Protein AF-A0A1V9G8D9-F1 (afdb_monomer_lite)

Organism: NCBI:txid550983

Secondary structure (DSSP, 8-state):
--HHHHHHHHHHHHHHHIIIIIS-HHHHTTSHHHHHHHHHHHHHHHHHHHHH---SHHHHH---TTS--HHHHHGGGGHHHHHHHHHHHHHHHHHHHHHHHHHHEEEEEEEEEEEEEEEETTEEEEEEEEEEE-TTS-EEEEEEEE-HHHHTTPPTT-EEEEEEESS-TT-EEE--SHHHHHHHH-----PPPHHHHHHHHHS-TTTHHHHHHHHSSPPEEETTEEEETTTTEEEEEEGGGTEEEEE--HHHHTTHHHHHHHTTPEEE--SS-TTEEEEE-SSEEEEEEEE--TTSS---EEEEEEEE---S-S------

Radius of gyration: 30.8 Å; chains: 1; bounding box: 86×36×100 Å

InterPro domains:
  IPR000253 Forkhead-associated (FHA) domain [PS50006] (293-320)

pLDDT: mean 88.05, std 13.27, range [35.69, 98.25]

Sequence (320 aa):
MNKRRVWWAIGLVATFLVFYVLIPIGTWSQAPIFFSIIGAASFLFFLVQLIGDFHTWDEFNTKDKSRHDWRHKVTPLMVLPALGMLILLIIRTVNDESNELKKYGVTTKGIIRDGSGFKTRRGGSFDVTIEFKDENGRWLTVKESVSENEFRRYGKGQWVTIVYSKKHPNIVEILSSDSQVEEYTNVKSREFEIKDLKALLTMKRNDVDSFLNTISYPWTKHDSGWINERKSQFIRISPQSGTVTLVGSFENWQRFPKLFKAENFQEMDSKSNPMLKLFHNDSLYAGVEFKSGKMGRLFSTVSLRLKYMPGDNETISRKH

Foldseek 3Di:
DPPVLVVLVVQLVVLCCCLQPVDDLLNCLVPVLVSLVVSLVSNLVSVLCNQLVDPDPCSQPPPPVVDPDCSNVCSVVSNVVSVVSSVVSVVSSVVVLVVLCLVQKDKFKWFFADKDKDADPVGIWIKTWIWTADPVRDIDIEIGTDDPVVNVVHDHRDIFMKIAGNVNRNRIDTPLDQVSCCSNPVARAAADAPVLQVCLLPDDPVCVQVSVVNHPPDWDDDPQFIADVSQQKTWGHDNVQSKIKIWGADVSQVCVVVRLVVVVWDWDDPVPDPQWIWTDDPFWIWIWGFDADPPPPRRGITIIIIGTDPPPPPPPPDDD

Structure (mmCIF, N/CA/C/O backbone):
data_AF-A0A1V9G8D9-F1
#
_entry.id   AF-A0A1V9G8D9-F1
#
loop_
_atom_site.group_PDB
_atom_site.id
_atom_site.type_symbol
_atom_site.label_atom_id
_atom_site.label_alt_id
_atom_site.label_comp_id
_atom_site.label_asym_id
_atom_site.label_entity_id
_atom_site.label_seq_id
_atom_site.pdbx_PDB_ins_code
_atom_site.Cartn_x
_atom_site.Cartn_y
_atom_site.Cartn_z
_atom_site.occupancy
_atom_site.B_iso_or_equiv
_atom_site.auth_seq_id
_atom_site.auth_comp_id
_atom_site.auth_asym_id
_atom_site.auth_atom_id
_atom_site.pdbx_PDB_model_num
ATOM 1 N N . MET A 1 1 ? 19.539 15.530 -47.606 1.00 60.34 1 MET A N 1
ATOM 2 C CA . MET A 1 1 ? 19.677 14.747 -46.356 1.00 60.34 1 MET A CA 1
ATOM 3 C C . MET A 1 1 ? 20.121 13.337 -46.719 1.00 60.34 1 MET A C 1
ATOM 5 O O . MET A 1 1 ? 19.570 12.786 -47.664 1.00 60.34 1 MET A O 1
ATOM 9 N N . ASN A 1 2 ? 21.139 12.783 -46.054 1.00 85.38 2 ASN A N 1
ATOM 10 C CA . ASN A 1 2 ? 21.648 11.447 -46.384 1.00 85.38 2 ASN A CA 1
ATOM 11 C C . ASN A 1 2 ? 20.538 10.406 -46.132 1.00 85.38 2 ASN A C 1
ATOM 13 O O . ASN A 1 2 ? 19.964 10.411 -45.042 1.00 85.38 2 ASN A O 1
ATOM 17 N N . LYS A 1 3 ? 20.208 9.543 -47.108 1.00 92.12 3 LYS A N 1
ATOM 18 C CA . LYS A 1 3 ? 19.076 8.589 -47.006 1.00 92.12 3 LYS A CA 1
ATOM 19 C C . LYS A 1 3 ? 19.155 7.725 -45.741 1.00 92.12 3 LYS A C 1
ATOM 21 O O . LYS A 1 3 ? 18.137 7.391 -45.153 1.00 92.12 3 LYS A O 1
ATOM 26 N N . ARG A 1 4 ? 20.367 7.424 -45.273 1.00 92.69 4 ARG A N 1
ATOM 27 C CA . ARG A 1 4 ? 20.605 6.665 -44.042 1.00 92.69 4 ARG A CA 1
ATOM 28 C C . ARG A 1 4 ? 20.197 7.406 -42.763 1.00 92.69 4 ARG A C 1
ATOM 30 O O . ARG A 1 4 ? 19.618 6.796 -41.875 1.00 92.69 4 ARG A O 1
ATOM 37 N N . ARG A 1 5 ? 20.401 8.725 -42.686 1.00 93.81 5 ARG A N 1
ATOM 38 C CA . ARG A 1 5 ? 19.959 9.521 -41.524 1.00 93.81 5 ARG A CA 1
ATOM 39 C C . ARG A 1 5 ? 18.440 9.536 -41.379 1.00 93.81 5 ARG A C 1
ATOM 41 O O . ARG A 1 5 ? 17.945 9.569 -40.261 1.00 93.81 5 ARG A O 1
ATOM 48 N N . VAL A 1 6 ? 17.709 9.459 -42.496 1.00 95.88 6 VAL A N 1
ATOM 49 C CA . VAL A 1 6 ? 16.249 9.274 -42.473 1.00 95.88 6 VAL A CA 1
ATOM 50 C C . VAL A 1 6 ? 15.902 7.961 -41.770 1.00 95.88 6 VAL A C 1
ATOM 52 O O . VAL A 1 6 ? 15.062 7.959 -40.878 1.00 95.88 6 VAL A O 1
ATOM 55 N N . TRP A 1 7 ? 16.588 6.865 -42.103 1.00 97.00 7 TRP A N 1
ATOM 56 C CA . TRP A 1 7 ? 16.374 5.572 -41.448 1.00 97.00 7 TRP A CA 1
ATOM 57 C C . TRP A 1 7 ? 16.711 5.591 -39.956 1.00 97.00 7 TRP A C 1
ATOM 59 O O . TRP A 1 7 ? 15.953 5.035 -39.168 1.00 97.00 7 TRP A O 1
ATOM 69 N N . TRP A 1 8 ? 17.779 6.279 -39.541 1.00 97.12 8 TRP A N 1
ATOM 70 C CA . TRP A 1 8 ? 18.084 6.451 -38.116 1.00 97.12 8 TRP A CA 1
ATOM 71 C C . TRP A 1 8 ? 17.033 7.277 -37.379 1.00 97.12 8 TRP A C 1
ATOM 73 O O . TRP A 1 8 ? 16.653 6.916 -36.269 1.00 97.12 8 TRP A O 1
ATOM 83 N N . ALA A 1 9 ? 16.509 8.332 -38.007 1.00 97.25 9 ALA A N 1
ATOM 84 C CA . ALA A 1 9 ? 15.414 9.113 -37.441 1.00 97.25 9 ALA A CA 1
ATOM 85 C C . ALA A 1 9 ? 14.139 8.266 -37.296 1.00 97.25 9 ALA A C 1
ATOM 87 O O . ALA A 1 9 ? 13.504 8.291 -36.244 1.00 97.25 9 ALA A O 1
ATOM 88 N N . ILE A 1 10 ? 13.803 7.464 -38.314 1.00 97.69 10 ILE A N 1
ATOM 89 C CA . ILE A 1 10 ? 12.684 6.515 -38.253 1.00 97.69 10 ILE A CA 1
ATOM 90 C C . ILE A 1 10 ? 12.908 5.504 -37.124 1.00 97.69 10 ILE A C 1
ATOM 92 O O . ILE A 1 10 ? 11.998 5.282 -36.335 1.00 97.69 10 ILE A O 1
ATOM 96 N N . GLY A 1 11 ? 14.109 4.932 -37.002 1.00 97.94 11 GLY A N 1
ATOM 97 C CA . GLY A 1 11 ? 14.451 3.983 -35.939 1.00 97.94 11 GLY A CA 1
ATOM 98 C C . GLY A 1 11 ? 14.345 4.587 -34.537 1.00 97.94 11 GLY A C 1
ATOM 99 O O . GLY A 1 11 ? 13.803 3.953 -33.634 1.00 97.94 11 GLY A O 1
ATOM 100 N N . LEU A 1 12 ? 14.781 5.837 -34.362 1.00 97.94 12 LEU A N 1
ATOM 101 C CA . LEU A 1 12 ? 14.650 6.576 -33.106 1.00 97.94 12 LEU A CA 1
ATOM 102 C C . LEU A 1 12 ? 13.174 6.757 -32.714 1.00 97.94 12 LEU A C 1
ATOM 104 O O . LEU A 1 12 ? 12.783 6.421 -31.595 1.00 97.94 12 LEU A O 1
ATOM 108 N N . VAL A 1 13 ? 12.348 7.244 -33.647 1.00 98.00 13 VAL A N 1
ATOM 109 C CA . VAL A 1 13 ? 10.906 7.447 -33.426 1.00 98.00 13 VAL A CA 1
ATOM 110 C C . VAL A 1 13 ? 10.200 6.116 -33.191 1.00 98.00 13 VAL A C 1
ATOM 112 O O . VAL A 1 13 ? 9.412 5.996 -32.258 1.00 98.00 13 VAL A O 1
ATOM 115 N N . ALA A 1 14 ? 10.506 5.094 -33.989 1.00 98.00 14 ALA A N 1
ATOM 116 C CA . ALA A 1 14 ? 9.944 3.761 -33.829 1.00 98.00 14 ALA A CA 1
ATOM 117 C C . ALA A 1 14 ? 10.307 3.161 -32.467 1.00 98.00 14 ALA A C 1
ATOM 119 O O . ALA A 1 14 ? 9.439 2.603 -31.808 1.00 98.00 14 ALA A O 1
ATOM 120 N N . THR A 1 15 ? 11.547 3.333 -32.001 1.00 97.81 15 THR A N 1
ATOM 121 C CA . THR A 1 15 ? 11.962 2.887 -30.662 1.00 97.81 15 THR A CA 1
ATOM 122 C C . THR A 1 15 ? 11.138 3.578 -29.584 1.00 97.81 15 THR A C 1
ATOM 124 O O . THR A 1 15 ? 10.604 2.910 -28.701 1.00 97.81 15 THR A O 1
ATOM 127 N N . PHE A 1 16 ? 10.966 4.899 -29.677 1.00 96.81 16 PHE A N 1
ATOM 128 C CA . PHE A 1 16 ? 10.097 5.622 -28.752 1.00 96.81 16 PHE A CA 1
ATOM 129 C C . PHE A 1 16 ? 8.666 5.067 -28.780 1.00 96.81 16 PHE A C 1
ATOM 131 O O . PHE A 1 16 ? 8.136 4.716 -27.734 1.00 96.81 16 PHE A O 1
ATOM 138 N N . LEU A 1 17 ? 8.061 4.907 -29.960 1.00 96.94 17 LEU A N 1
ATOM 139 C CA . LEU A 1 17 ? 6.691 4.399 -30.093 1.00 96.94 17 LEU A CA 1
ATOM 140 C C . LEU A 1 17 ? 6.535 2.972 -29.559 1.00 96.94 17 LEU A C 1
ATOM 142 O O . LEU A 1 17 ? 5.575 2.684 -28.848 1.00 96.94 17 LEU A O 1
ATOM 146 N N . VAL A 1 18 ? 7.479 2.080 -29.860 1.00 96.81 18 VAL A N 1
ATOM 147 C CA . VAL A 1 18 ? 7.438 0.690 -29.397 1.00 96.81 18 VAL A CA 1
ATOM 148 C C . VAL A 1 18 ? 7.464 0.642 -27.874 1.00 96.81 18 VAL A C 1
ATOM 150 O O . VAL A 1 18 ? 6.564 0.067 -27.263 1.00 96.81 18 VAL A O 1
ATOM 153 N N . PHE A 1 19 ? 8.450 1.294 -27.254 1.00 96.38 19 PHE A N 1
ATOM 154 C CA . PHE A 1 19 ? 8.628 1.235 -25.805 1.00 96.38 19 PHE A CA 1
ATOM 155 C C . PHE A 1 19 ? 7.661 2.130 -25.029 1.00 96.38 19 PHE A C 1
ATOM 157 O O . PHE A 1 19 ? 7.398 1.842 -23.870 1.00 96.38 19 PHE A O 1
ATOM 164 N N . TYR A 1 20 ? 7.113 3.190 -25.623 1.00 95.19 20 TYR A N 1
ATOM 165 C CA . TYR A 1 20 ? 6.195 4.104 -24.936 1.00 95.19 20 TYR A CA 1
ATOM 166 C C . TYR A 1 20 ? 4.712 3.804 -25.190 1.00 95.19 20 TYR A C 1
ATOM 168 O O . TYR A 1 20 ? 3.883 4.147 -24.357 1.00 95.19 20 TYR A O 1
ATOM 176 N N . VAL A 1 21 ? 4.350 3.172 -26.310 1.00 94.38 21 VAL A N 1
ATOM 177 C CA . VAL A 1 21 ? 2.937 2.988 -26.693 1.00 94.38 21 VAL A CA 1
ATOM 178 C C . VAL A 1 21 ? 2.575 1.521 -26.899 1.00 94.38 21 VAL A C 1
ATOM 180 O O . VAL A 1 21 ? 1.539 1.083 -26.407 1.00 94.38 21 VAL A O 1
ATOM 183 N N . LEU A 1 22 ? 3.394 0.748 -27.619 1.00 95.62 22 LEU A N 1
ATOM 184 C CA . LEU A 1 22 ? 2.969 -0.581 -28.077 1.00 95.62 22 LEU A CA 1
ATOM 185 C C . LEU A 1 22 ? 3.065 -1.670 -27.002 1.00 95.62 22 LEU A C 1
ATOM 187 O O . LEU A 1 22 ? 2.263 -2.602 -27.036 1.00 95.62 22 LEU A O 1
ATOM 191 N N . ILE A 1 23 ? 4.034 -1.603 -26.082 1.00 93.94 23 ILE A N 1
ATOM 192 C CA . ILE A 1 23 ? 4.208 -2.668 -25.081 1.00 93.94 23 ILE A CA 1
ATOM 193 C C . ILE A 1 23 ? 3.049 -2.630 -24.064 1.00 93.94 23 ILE A C 1
ATOM 195 O O . ILE A 1 23 ? 2.874 -1.607 -23.390 1.00 93.94 23 ILE A O 1
ATOM 199 N N . PRO A 1 24 ? 2.276 -3.728 -23.918 1.00 92.62 24 PRO A N 1
ATOM 200 C CA . PRO A 1 24 ? 1.182 -3.805 -22.955 1.00 92.62 24 PRO A CA 1
ATOM 201 C C . PRO A 1 24 ? 1.675 -3.755 -21.508 1.00 92.62 24 PRO A C 1
ATOM 203 O O . PRO A 1 24 ? 2.705 -4.346 -21.172 1.00 92.62 24 PRO A O 1
ATOM 206 N N . ILE A 1 25 ? 0.878 -3.142 -20.630 1.00 91.50 25 ILE A N 1
ATOM 207 C CA . ILE A 1 25 ? 1.214 -2.974 -19.209 1.00 91.50 25 ILE A CA 1
ATOM 208 C C . ILE A 1 25 ? 1.525 -4.302 -18.504 1.00 91.50 25 ILE A C 1
ATOM 210 O O . ILE A 1 25 ? 2.499 -4.387 -17.767 1.00 91.50 25 ILE A O 1
ATOM 214 N N . GLY A 1 26 ? 0.768 -5.368 -18.787 1.00 87.62 26 GLY A N 1
ATOM 215 C CA . GLY A 1 26 ? 0.984 -6.677 -18.164 1.00 87.62 26 GLY A CA 1
ATOM 216 C C . GLY A 1 26 ? 2.312 -7.342 -18.546 1.00 87.62 26 GLY A C 1
ATOM 217 O O . GLY A 1 26 ? 2.849 -8.116 -17.762 1.00 87.62 26 GLY A O 1
ATOM 218 N N . THR A 1 27 ? 2.853 -7.050 -19.735 1.00 90.94 27 THR A N 1
ATOM 219 C CA . THR A 1 27 ? 4.203 -7.491 -20.124 1.00 90.94 27 THR A CA 1
ATOM 220 C C . THR A 1 27 ? 5.249 -6.618 -19.448 1.00 90.94 27 THR A C 1
ATOM 222 O O . THR A 1 27 ? 6.255 -7.122 -18.956 1.00 90.94 27 THR A O 1
ATOM 225 N N . TRP A 1 28 ? 4.993 -5.312 -19.399 1.00 90.94 28 TRP A N 1
ATOM 226 C CA . TRP A 1 28 ? 5.910 -4.346 -18.819 1.00 90.94 28 TRP A CA 1
ATOM 227 C C . TRP A 1 28 ? 6.147 -4.586 -17.322 1.00 90.94 28 TRP A C 1
ATOM 229 O O . TRP A 1 28 ? 7.299 -4.632 -16.890 1.00 90.94 28 TRP A O 1
ATOM 239 N N . SER A 1 29 ? 5.081 -4.816 -16.551 1.00 86.44 29 SER A N 1
ATOM 240 C CA . SER A 1 29 ? 5.136 -5.000 -15.093 1.00 86.44 29 SER A CA 1
ATOM 241 C C . SER A 1 29 ? 5.897 -6.253 -14.647 1.00 86.44 29 SER A C 1
ATOM 243 O O . SER A 1 29 ? 6.313 -6.348 -13.498 1.00 86.44 29 SER A O 1
ATOM 245 N N . GLN A 1 30 ? 6.157 -7.210 -15.544 1.00 87.38 30 GLN A N 1
ATOM 246 C CA . GLN A 1 30 ? 6.986 -8.377 -15.219 1.00 87.38 30 GLN A CA 1
ATOM 247 C C . GLN A 1 30 ? 8.474 -8.033 -15.101 1.00 87.38 30 GLN A C 1
ATOM 249 O O . GLN A 1 30 ? 9.200 -8.685 -14.352 1.00 87.38 30 GLN A O 1
ATOM 254 N N . ALA A 1 31 ? 8.950 -7.045 -15.865 1.00 89.56 31 ALA A N 1
ATOM 255 C CA . ALA A 1 31 ? 10.367 -6.697 -15.919 1.00 89.56 31 ALA A CA 1
ATOM 256 C C . ALA A 1 31 ? 10.593 -5.217 -16.297 1.00 89.56 31 ALA A C 1
ATOM 258 O O . ALA A 1 31 ? 11.290 -4.923 -17.276 1.00 89.56 31 ALA A O 1
ATOM 259 N N . PRO A 1 32 ? 10.050 -4.255 -15.529 1.00 90.50 32 PRO A N 1
ATOM 260 C CA . PRO A 1 32 ? 10.009 -2.850 -15.934 1.00 90.50 32 PRO A CA 1
ATOM 261 C C . PRO A 1 32 ? 11.405 -2.239 -16.103 1.00 90.50 32 PRO A C 1
ATOM 263 O O . PRO A 1 32 ? 11.658 -1.505 -17.060 1.00 90.50 32 PRO A O 1
ATOM 266 N N . ILE A 1 33 ? 12.351 -2.596 -15.226 1.00 90.38 33 ILE A N 1
ATOM 267 C CA . ILE A 1 33 ? 13.747 -2.136 -15.300 1.00 90.38 33 ILE A CA 1
ATOM 268 C C . ILE A 1 33 ? 14.427 -2.667 -16.567 1.00 90.38 33 ILE A C 1
ATOM 270 O O . ILE A 1 33 ? 15.108 -1.916 -17.261 1.00 90.38 33 ILE A O 1
ATOM 274 N N . PHE A 1 34 ? 14.222 -3.945 -16.894 1.00 93.62 34 PHE A N 1
ATOM 275 C CA . PHE A 1 34 ? 14.810 -4.568 -18.078 1.00 93.62 34 PHE A CA 1
ATOM 276 C C . PHE A 1 34 ? 14.323 -3.888 -19.363 1.00 93.62 34 PHE A C 1
ATOM 278 O O . PHE A 1 34 ? 15.143 -3.461 -20.177 1.00 93.62 34 PHE A O 1
ATOM 285 N N . PHE A 1 35 ? 13.006 -3.703 -19.511 1.00 95.12 35 PHE A N 1
ATOM 286 C CA . PHE A 1 35 ? 12.436 -3.010 -20.670 1.00 95.12 35 PHE A CA 1
ATOM 287 C C . PHE A 1 35 ? 12.875 -1.547 -20.748 1.00 95.12 35 PHE A C 1
ATOM 289 O O . PHE A 1 35 ? 13.197 -1.068 -21.835 1.00 95.12 35 PHE A O 1
ATOM 296 N N . SER A 1 36 ? 12.967 -0.855 -19.610 1.00 95.75 36 SER A N 1
ATOM 297 C CA . SER A 1 36 ? 13.435 0.534 -19.562 1.00 95.75 36 SER A CA 1
ATOM 298 C C . SER A 1 36 ? 14.899 0.662 -20.002 1.00 95.75 36 SER A C 1
ATOM 300 O O . SER A 1 36 ? 15.224 1.553 -20.786 1.00 95.75 36 SER A O 1
ATOM 302 N N . ILE A 1 37 ? 15.778 -0.251 -19.566 1.00 96.25 37 ILE A N 1
ATOM 303 C CA . ILE A 1 37 ? 17.195 -0.276 -19.969 1.00 96.25 37 ILE A CA 1
ATOM 304 C C . ILE A 1 37 ? 17.331 -0.564 -21.465 1.00 96.25 37 ILE A C 1
ATOM 306 O O . ILE A 1 37 ? 18.052 0.157 -22.153 1.00 96.25 37 ILE A O 1
ATOM 310 N N . ILE A 1 38 ? 16.635 -1.579 -21.990 1.00 97.62 38 ILE A N 1
ATOM 311 C CA . ILE A 1 38 ? 16.699 -1.915 -23.421 1.00 97.62 38 ILE A CA 1
ATOM 312 C C . ILE A 1 38 ? 16.141 -0.776 -24.274 1.00 97.62 38 ILE A C 1
ATOM 314 O O . ILE A 1 38 ? 16.748 -0.422 -25.287 1.00 97.62 38 ILE A O 1
ATOM 318 N N . GLY A 1 39 ? 15.025 -0.173 -23.860 1.00 97.12 39 GLY A N 1
ATOM 319 C CA . GLY A 1 39 ? 14.431 0.970 -24.548 1.00 97.12 39 GLY A CA 1
ATOM 320 C C . GLY A 1 39 ? 15.379 2.166 -24.590 1.00 97.12 39 GLY A C 1
ATOM 321 O O . GLY A 1 39 ? 15.628 2.716 -25.663 1.00 97.12 39 GLY A O 1
ATOM 322 N N . ALA A 1 40 ? 15.983 2.525 -23.453 1.00 97.94 40 ALA A N 1
ATOM 323 C CA . ALA A 1 40 ? 16.946 3.621 -23.370 1.00 97.94 40 ALA A CA 1
ATOM 324 C C . ALA A 1 40 ? 18.240 3.340 -24.155 1.00 97.94 40 ALA A C 1
ATOM 326 O O . ALA A 1 40 ? 18.746 4.231 -24.835 1.00 97.94 40 ALA A O 1
ATOM 327 N N . ALA A 1 41 ? 18.760 2.109 -24.113 1.00 97.94 41 ALA A N 1
ATOM 328 C CA . ALA A 1 41 ? 19.948 1.708 -24.866 1.00 97.94 41 ALA A CA 1
ATOM 329 C C . ALA A 1 41 ? 19.700 1.726 -26.383 1.00 97.94 41 ALA A C 1
ATOM 331 O O . ALA A 1 41 ? 20.524 2.242 -27.139 1.00 97.94 41 ALA A O 1
ATOM 332 N N . SER A 1 42 ? 18.542 1.229 -26.825 1.00 98.06 42 SER A N 1
ATOM 333 C CA . SER A 1 42 ? 18.127 1.274 -28.233 1.00 98.06 42 SER A CA 1
ATOM 334 C C . SER A 1 42 ? 17.951 2.720 -28.698 1.00 98.06 42 SER A C 1
ATOM 336 O O . SER A 1 42 ? 18.446 3.102 -29.758 1.00 98.06 42 SER A O 1
ATOM 338 N N . PHE A 1 43 ? 17.319 3.558 -27.870 1.00 98.25 43 PHE A N 1
ATOM 339 C CA . PHE A 1 43 ? 17.154 4.982 -28.143 1.00 98.25 43 PHE A CA 1
ATOM 340 C C . PHE A 1 43 ? 18.509 5.692 -28.264 1.00 98.25 43 PHE A C 1
ATOM 342 O O . PHE A 1 43 ? 18.729 6.426 -29.227 1.00 98.25 43 PHE A O 1
ATOM 349 N N . LEU A 1 44 ? 19.443 5.425 -27.343 1.00 98.00 44 LEU A N 1
ATOM 350 C CA . LEU A 1 44 ? 20.807 5.955 -27.395 1.00 98.00 44 LEU A CA 1
ATOM 351 C C . LEU A 1 44 ? 21.520 5.539 -28.682 1.00 98.00 44 LEU A C 1
ATOM 353 O O . LEU A 1 44 ? 22.132 6.380 -29.334 1.00 98.00 44 LEU A O 1
ATOM 357 N N . PHE A 1 45 ? 21.425 4.264 -29.065 1.00 97.12 45 PHE A N 1
ATOM 358 C CA . PHE A 1 45 ? 22.040 3.756 -30.287 1.00 97.12 45 PHE A CA 1
ATOM 359 C C . PHE A 1 45 ? 21.551 4.523 -31.522 1.00 97.12 45 PHE A C 1
ATOM 361 O O . PHE A 1 45 ? 22.366 5.066 -32.271 1.00 97.12 45 PHE A O 1
ATOM 368 N N . PHE A 1 46 ? 20.233 4.643 -31.704 1.00 97.88 46 PHE A N 1
ATOM 369 C CA . PHE A 1 46 ? 19.673 5.384 -32.836 1.00 97.88 46 PHE A CA 1
ATOM 370 C C . PHE A 1 46 ? 19.995 6.877 -32.781 1.00 97.88 46 PHE A C 1
ATOM 372 O O . PHE A 1 46 ? 20.245 7.479 -33.823 1.00 97.88 46 PHE A O 1
ATOM 379 N N . LEU A 1 47 ? 20.052 7.474 -31.589 1.00 97.62 47 LEU A N 1
ATOM 380 C CA . LEU A 1 47 ? 20.407 8.880 -31.414 1.00 97.62 47 LEU A CA 1
ATOM 381 C C . LEU A 1 47 ? 21.862 9.154 -31.808 1.00 97.62 47 LEU A C 1
ATOM 383 O O . LEU A 1 47 ? 22.139 10.090 -32.558 1.00 97.62 47 LEU A O 1
ATOM 387 N N . VAL A 1 48 ? 22.791 8.311 -31.353 1.00 96.06 48 VAL A N 1
ATOM 388 C CA . VAL A 1 48 ? 24.210 8.401 -31.718 1.00 96.06 48 VAL A CA 1
ATOM 389 C C . VAL A 1 48 ? 24.389 8.214 -33.223 1.00 96.06 48 VAL A C 1
ATOM 391 O O . VAL A 1 48 ? 25.121 8.982 -33.846 1.00 96.06 48 VAL A O 1
ATOM 394 N N . GLN A 1 49 ? 23.683 7.256 -33.827 1.00 95.69 49 GLN A N 1
ATOM 395 C CA . GLN A 1 49 ? 23.736 7.028 -35.272 1.00 95.69 49 GLN A CA 1
ATOM 396 C C . GLN A 1 49 ? 23.102 8.164 -36.085 1.00 95.69 49 GLN A C 1
ATOM 398 O O . GLN A 1 49 ? 23.614 8.530 -37.140 1.00 95.69 49 GLN A O 1
ATOM 403 N N . LEU A 1 50 ? 22.040 8.795 -35.585 1.00 95.88 50 LEU A N 1
ATOM 404 C CA . LEU A 1 50 ? 21.409 9.937 -36.242 1.00 95.88 50 LEU A CA 1
ATOM 405 C C . LEU A 1 50 ? 22.343 11.158 -36.316 1.00 95.88 50 LEU A C 1
ATOM 407 O O . LEU A 1 50 ? 22.390 11.834 -37.347 1.00 95.88 50 LEU A O 1
ATOM 411 N N . ILE A 1 51 ? 23.082 11.432 -35.235 1.00 94.12 51 ILE A N 1
ATOM 412 C CA . ILE A 1 51 ? 23.973 12.598 -35.124 1.00 94.12 51 ILE A CA 1
ATOM 413 C C . ILE A 1 51 ? 25.354 12.324 -35.735 1.00 94.12 51 ILE A C 1
ATOM 415 O O . ILE A 1 51 ? 25.836 13.116 -36.548 1.00 94.12 51 ILE A O 1
ATOM 419 N N . GLY A 1 52 ? 25.993 11.219 -35.344 1.00 91.56 52 GLY A N 1
ATOM 420 C CA . GLY A 1 52 ? 27.358 10.870 -35.747 1.00 91.56 52 GLY A CA 1
ATOM 421 C C . GLY A 1 52 ? 27.445 10.132 -37.083 1.00 91.56 52 GLY A C 1
ATOM 422 O O . GLY A 1 52 ? 28.398 10.341 -37.834 1.00 91.56 52 GLY A O 1
ATOM 423 N N . ASP A 1 53 ? 26.435 9.323 -37.415 1.00 93.12 53 ASP A N 1
ATOM 424 C CA . ASP A 1 53 ? 26.370 8.537 -38.655 1.00 93.12 53 ASP A CA 1
ATOM 425 C C . ASP A 1 53 ? 27.624 7.662 -38.878 1.00 93.12 53 ASP A C 1
ATOM 427 O O . ASP A 1 53 ? 28.177 7.614 -39.979 1.00 93.12 53 ASP A O 1
ATOM 431 N N . PHE A 1 54 ? 28.096 7.016 -37.803 1.00 91.38 54 PHE A N 1
ATOM 432 C CA . PHE A 1 54 ? 29.303 6.185 -37.791 1.00 91.38 54 PHE A CA 1
ATOM 433 C C . PHE A 1 54 ? 29.100 4.921 -38.638 1.00 91.38 54 PHE A C 1
ATOM 435 O O . PHE A 1 54 ? 28.165 4.151 -38.418 1.00 91.38 54 PHE A O 1
ATOM 442 N N . HIS A 1 55 ? 29.990 4.683 -39.599 1.00 88.25 55 HIS A N 1
ATOM 443 C CA . HIS A 1 55 ? 29.921 3.545 -40.516 1.00 88.25 55 HIS A CA 1
ATOM 444 C C . HIS A 1 55 ? 30.513 2.263 -39.936 1.00 88.25 55 HIS A C 1
ATOM 446 O O . HIS A 1 55 ? 30.056 1.173 -40.277 1.00 88.25 55 HIS A O 1
ATOM 452 N N . THR A 1 56 ? 31.550 2.381 -39.109 1.00 88.06 56 THR A N 1
ATOM 453 C CA . THR A 1 56 ? 32.278 1.236 -38.557 1.00 88.06 56 THR A CA 1
ATOM 454 C C . THR A 1 56 ? 32.543 1.422 -37.070 1.00 88.06 56 THR A C 1
ATOM 456 O O . THR A 1 56 ? 32.542 2.537 -36.544 1.00 88.06 56 THR A O 1
ATOM 459 N N . TRP A 1 57 ? 32.790 0.309 -36.379 1.00 82.88 57 TRP A N 1
ATOM 460 C CA . TRP A 1 57 ? 33.193 0.340 -34.974 1.00 82.88 57 TRP A CA 1
ATOM 461 C C . TRP A 1 57 ? 34.525 1.076 -34.774 1.00 82.88 57 TRP A C 1
ATOM 463 O O . TRP A 1 57 ? 34.684 1.812 -33.803 1.00 82.88 57 TRP A O 1
ATOM 473 N N . ASP A 1 58 ? 35.445 0.945 -35.731 1.00 84.69 58 ASP A N 1
ATOM 474 C CA . ASP A 1 58 ? 36.729 1.647 -35.709 1.00 84.69 58 ASP A CA 1
ATOM 475 C C . ASP A 1 58 ? 36.553 3.162 -35.829 1.00 84.69 58 ASP A C 1
ATOM 477 O O . ASP A 1 58 ? 37.257 3.916 -35.163 1.00 84.69 58 ASP A O 1
ATOM 481 N N . GLU A 1 59 ? 35.576 3.620 -36.621 1.00 83.88 59 GLU A N 1
ATOM 482 C CA . GLU A 1 59 ? 35.244 5.042 -36.716 1.00 83.88 59 GLU A CA 1
ATOM 483 C C . GLU A 1 59 ? 34.696 5.574 -35.393 1.00 83.88 59 GLU A C 1
ATOM 485 O O . GLU A 1 59 ? 35.001 6.699 -35.035 1.00 83.88 59 GLU A O 1
ATOM 490 N N . PHE A 1 60 ? 33.933 4.776 -34.643 1.00 84.25 60 PHE A N 1
ATOM 491 C CA . PHE A 1 60 ? 33.420 5.158 -33.325 1.00 84.25 60 PHE A CA 1
ATOM 492 C C . PHE A 1 60 ? 34.505 5.135 -32.233 1.00 84.25 60 PHE A C 1
ATOM 494 O O . PHE A 1 60 ? 34.520 6.006 -31.361 1.00 84.25 60 PHE A O 1
ATOM 501 N N . ASN A 1 61 ? 35.417 4.159 -32.285 1.00 83.00 61 ASN A N 1
ATOM 502 C CA . ASN A 1 61 ? 36.400 3.876 -31.234 1.00 83.00 61 ASN A CA 1
ATOM 503 C C . ASN A 1 61 ? 37.833 4.328 -31.576 1.00 83.00 61 ASN A C 1
ATOM 505 O O . ASN A 1 61 ? 38.792 3.916 -30.915 1.00 83.00 61 ASN A O 1
ATOM 509 N N . THR A 1 62 ? 38.012 5.142 -32.619 1.00 80.12 62 THR A N 1
ATOM 510 C CA . THR A 1 62 ? 39.347 5.579 -33.029 1.00 80.12 62 THR A CA 1
ATOM 511 C C . THR A 1 62 ? 40.050 6.331 -31.895 1.00 80.12 62 THR A C 1
ATOM 513 O O . THR A 1 62 ? 39.542 7.301 -31.330 1.00 80.12 62 THR A O 1
ATOM 516 N N . LYS A 1 63 ? 41.253 5.864 -31.542 1.00 66.19 63 LYS A N 1
ATOM 517 C CA . LYS A 1 63 ? 42.138 6.529 -30.571 1.00 66.19 63 LYS A CA 1
ATOM 518 C C . LYS A 1 63 ? 42.909 7.690 -31.194 1.00 66.19 63 LYS A C 1
ATOM 520 O O . LYS A 1 63 ? 43.591 8.419 -30.471 1.00 66.19 63 LYS A O 1
ATOM 525 N N . ASP A 1 64 ? 42.823 7.849 -32.513 1.00 66.62 64 ASP A N 1
ATOM 526 C CA . ASP A 1 64 ? 43.577 8.849 -33.250 1.00 66.62 64 ASP A CA 1
ATOM 527 C C . ASP A 1 64 ? 42.922 10.230 -33.098 1.00 66.62 64 ASP A C 1
ATOM 529 O O . ASP A 1 64 ? 42.133 10.696 -33.920 1.00 66.62 64 ASP A O 1
ATOM 533 N N . LYS A 1 65 ? 43.252 10.889 -31.980 1.00 54.88 65 LYS A N 1
ATOM 534 C CA . LYS A 1 65 ? 42.813 12.248 -31.617 1.00 54.88 65 LYS A CA 1
ATOM 535 C C . LYS A 1 65 ? 43.312 13.333 -32.587 1.00 54.88 65 LYS A C 1
ATOM 537 O O . LYS A 1 65 ? 42.992 14.503 -32.385 1.00 54.88 65 LYS A O 1
ATOM 542 N N . SER A 1 66 ? 44.108 12.975 -33.601 1.00 53.66 66 SER A N 1
ATOM 543 C CA . SER A 1 66 ? 44.666 13.905 -34.590 1.00 53.66 66 SER A CA 1
ATOM 544 C C . SER A 1 66 ? 43.616 14.451 -35.567 1.00 53.66 66 SER A C 1
ATOM 546 O O . SER A 1 66 ? 43.784 15.551 -36.094 1.00 53.66 66 SER A O 1
ATOM 548 N N . ARG A 1 67 ? 42.486 13.753 -35.759 1.00 58.47 67 ARG A N 1
ATOM 549 C CA . ARG A 1 67 ? 41.325 14.301 -36.474 1.00 58.47 67 ARG A CA 1
ATOM 550 C C . ARG A 1 67 ? 40.414 15.028 -35.493 1.00 58.47 67 ARG A C 1
ATOM 552 O O . ARG A 1 67 ? 39.834 14.425 -34.597 1.00 58.47 67 ARG A O 1
ATOM 559 N N . HIS A 1 68 ? 40.252 16.334 -35.694 1.00 70.62 68 HIS A N 1
ATOM 560 C CA . HIS A 1 68 ? 39.339 17.199 -34.939 1.00 70.62 68 HIS A CA 1
ATOM 561 C C . HIS A 1 68 ? 37.861 16.920 -35.289 1.00 70.62 68 HIS A C 1
ATOM 563 O O . HIS A 1 68 ? 37.098 17.833 -35.599 1.00 70.62 68 HIS A O 1
ATOM 569 N N . ASP A 1 69 ? 37.453 15.651 -35.296 1.00 84.50 69 ASP A N 1
ATOM 570 C CA . ASP A 1 69 ? 36.098 15.253 -35.640 1.00 84.50 69 ASP A CA 1
ATOM 571 C C . ASP A 1 69 ? 35.153 15.595 -34.483 1.00 84.50 69 ASP A C 1
ATOM 573 O O . ASP A 1 69 ? 35.213 15.040 -33.380 1.00 84.50 69 ASP A O 1
ATOM 577 N N . TRP A 1 70 ? 34.284 16.569 -34.743 1.00 88.31 70 TRP A N 1
ATOM 578 C CA . TRP A 1 70 ? 33.327 17.096 -33.780 1.00 88.31 70 TRP A CA 1
ATOM 579 C C . TRP A 1 70 ? 32.367 16.017 -33.259 1.00 88.31 70 TRP A C 1
ATOM 581 O O . TRP A 1 70 ? 31.879 16.133 -32.133 1.00 88.31 7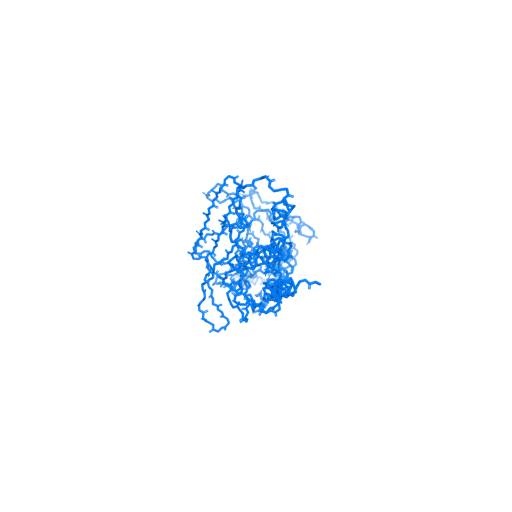0 TRP A O 1
ATOM 591 N N . ARG A 1 71 ? 32.135 14.943 -34.028 1.00 90.31 71 ARG A N 1
ATOM 592 C CA . ARG A 1 71 ? 31.207 13.863 -33.672 1.00 90.31 71 ARG A CA 1
ATOM 593 C C . ARG A 1 71 ? 31.608 13.180 -32.369 1.00 90.31 71 ARG A C 1
ATOM 595 O O . ARG A 1 71 ? 30.767 13.006 -31.496 1.00 90.31 71 ARG A O 1
ATOM 602 N N . HIS A 1 72 ? 32.895 12.896 -32.165 1.00 86.38 72 HIS A N 1
ATOM 603 C CA . HIS A 1 72 ? 33.386 12.283 -30.923 1.00 86.38 72 HIS A CA 1
ATOM 604 C C . HIS A 1 72 ? 33.231 13.175 -29.692 1.00 86.38 72 HIS A C 1
ATOM 606 O O . HIS A 1 72 ? 33.119 12.665 -28.580 1.00 86.38 72 HIS A O 1
ATOM 612 N N . LYS A 1 73 ? 33.205 14.502 -29.872 1.00 87.81 73 LYS A N 1
ATOM 613 C CA . LYS A 1 73 ? 32.963 15.448 -28.774 1.00 87.81 73 LYS A CA 1
ATOM 614 C C . LYS A 1 73 ? 31.485 15.497 -28.387 1.00 87.81 73 LYS A C 1
ATOM 616 O O . LYS A 1 73 ? 31.171 15.684 -27.217 1.00 87.81 73 LYS A O 1
ATOM 621 N N . VAL A 1 74 ? 30.590 15.319 -29.359 1.00 90.81 74 VAL A N 1
ATOM 622 C CA . VAL A 1 74 ? 29.136 15.417 -29.161 1.00 90.81 74 VAL A CA 1
ATOM 623 C C . VAL A 1 74 ? 28.510 14.085 -28.743 1.00 90.81 74 VAL A C 1
ATOM 625 O O . VAL A 1 74 ? 27.557 14.081 -27.970 1.00 90.81 74 VAL A O 1
ATOM 628 N N . THR A 1 75 ? 29.045 12.945 -29.179 1.00 91.31 75 THR A N 1
ATOM 629 C CA . THR A 1 75 ? 28.493 11.620 -28.850 1.00 91.31 75 THR A CA 1
ATOM 630 C C . THR A 1 75 ? 28.339 11.354 -27.343 1.00 91.31 75 THR A C 1
ATOM 632 O O . THR A 1 75 ? 27.263 10.904 -26.950 1.00 91.31 75 THR A O 1
ATOM 635 N N . PRO A 1 76 ? 29.309 11.679 -26.463 1.00 91.62 76 PRO A N 1
ATOM 636 C CA . PRO A 1 76 ? 29.131 11.514 -25.017 1.00 91.62 76 PRO A CA 1
ATOM 637 C C . PRO A 1 76 ? 27.964 12.331 -24.444 1.00 91.62 76 PRO A C 1
ATOM 639 O O . PRO A 1 76 ? 27.335 11.908 -23.477 1.00 91.62 76 PRO A O 1
ATOM 642 N N . LEU A 1 77 ? 27.626 13.472 -25.056 1.00 94.38 77 LEU A N 1
ATOM 643 C CA . LEU A 1 77 ? 26.502 14.311 -24.630 1.00 94.38 77 LEU A CA 1
ATOM 644 C C . LEU A 1 77 ? 25.141 13.642 -24.892 1.00 94.38 77 LEU A C 1
ATOM 646 O O . LEU A 1 77 ? 24.172 13.932 -24.193 1.00 94.38 77 LEU A O 1
ATOM 650 N N . MET A 1 78 ? 25.068 12.699 -25.841 1.00 95.94 78 MET A N 1
ATOM 651 C CA . MET A 1 78 ? 23.839 11.961 -26.176 1.00 95.94 78 MET A CA 1
ATOM 652 C C . MET A 1 78 ? 23.388 10.993 -25.075 1.00 95.94 78 MET A C 1
ATOM 654 O O . MET A 1 78 ? 22.241 10.546 -25.075 1.00 95.94 78 MET A O 1
ATOM 658 N N . VAL A 1 79 ? 24.248 10.722 -24.090 1.00 96.44 79 VAL A N 1
ATOM 659 C CA . VAL A 1 79 ? 23.878 9.958 -22.893 1.00 96.44 79 VAL A CA 1
ATOM 660 C C . VAL A 1 79 ? 22.804 10.689 -22.078 1.00 96.44 79 VAL A C 1
ATOM 662 O O . VAL A 1 79 ? 21.939 10.034 -21.501 1.00 96.44 79 VAL A O 1
ATOM 665 N N . LEU A 1 80 ? 22.791 12.030 -22.064 1.00 97.00 80 LEU A N 1
ATOM 666 C CA . LEU A 1 80 ? 21.814 12.800 -21.283 1.00 97.00 80 LEU A CA 1
ATOM 667 C C . LEU A 1 80 ? 20.363 12.590 -21.771 1.00 97.00 80 LEU A C 1
ATOM 669 O O . LEU A 1 80 ? 19.527 12.215 -20.946 1.00 97.00 80 LEU A O 1
ATOM 673 N N . PRO A 1 81 ? 20.032 12.733 -23.074 1.00 96.94 81 PRO A N 1
ATOM 674 C CA . PRO A 1 81 ? 18.713 12.356 -23.588 1.00 96.94 81 PRO A CA 1
ATOM 675 C C . PRO A 1 81 ? 18.325 10.900 -23.310 1.00 96.94 81 PRO A C 1
ATOM 677 O O . PRO A 1 81 ? 17.167 10.630 -23.002 1.00 96.94 81 PRO A O 1
ATOM 680 N N . ALA A 1 82 ? 19.273 9.960 -23.384 1.00 96.50 82 ALA A N 1
ATOM 681 C CA . ALA A 1 82 ? 18.997 8.551 -23.107 1.00 96.50 82 ALA A CA 1
ATOM 682 C C . ALA A 1 82 ? 18.665 8.292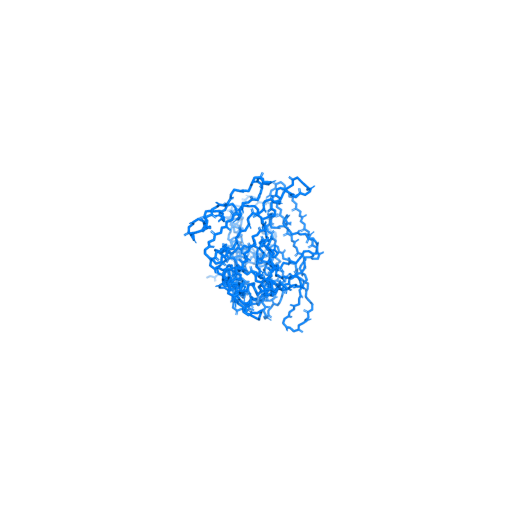 -21.629 1.00 96.50 82 ALA A C 1
ATOM 684 O O . ALA A 1 82 ? 17.753 7.522 -21.332 1.00 96.50 82 ALA A O 1
ATOM 685 N N . LEU A 1 83 ? 19.340 8.976 -20.700 1.00 97.25 83 LEU A N 1
ATOM 686 C CA . LEU A 1 83 ? 18.968 8.973 -19.282 1.00 97.25 83 LEU A CA 1
ATOM 687 C C . LEU A 1 83 ? 17.582 9.594 -19.065 1.00 97.25 83 LEU A C 1
ATOM 689 O O . LEU A 1 83 ? 16.791 9.062 -18.289 1.00 97.25 83 LEU A O 1
ATOM 693 N N . GLY A 1 84 ? 17.260 10.671 -19.787 1.00 97.62 84 GLY A N 1
ATOM 694 C CA . GLY A 1 84 ? 15.915 11.250 -19.796 1.00 97.62 84 GLY A CA 1
ATOM 695 C C . GLY A 1 84 ? 14.853 10.246 -20.253 1.00 97.62 84 GLY A C 1
ATOM 696 O O . GLY A 1 84 ? 13.828 10.096 -19.593 1.00 97.62 84 GLY A O 1
ATOM 697 N N . MET A 1 85 ? 15.129 9.497 -21.325 1.00 97.31 85 MET A N 1
ATOM 698 C CA . MET A 1 85 ? 14.252 8.432 -21.819 1.00 97.31 85 MET A CA 1
ATOM 699 C C . MET A 1 85 ? 14.083 7.305 -20.791 1.00 97.31 85 MET A C 1
ATOM 701 O O . MET A 1 85 ? 12.966 6.849 -20.565 1.00 97.31 85 MET A O 1
ATOM 705 N N . LEU A 1 86 ? 15.165 6.888 -20.126 1.00 97.19 86 LEU A N 1
ATOM 706 C CA . LEU A 1 86 ? 15.111 5.878 -19.066 1.00 97.19 86 LEU A CA 1
ATOM 707 C C . LEU A 1 86 ? 14.173 6.309 -17.928 1.00 97.19 86 LEU A C 1
ATOM 709 O O . LEU A 1 86 ? 13.296 5.546 -17.532 1.00 97.19 86 LEU A O 1
ATOM 713 N N . ILE A 1 87 ? 14.332 7.539 -17.433 1.00 96.25 87 ILE A N 1
ATOM 714 C CA . ILE A 1 87 ? 13.486 8.097 -16.367 1.00 96.25 87 ILE A CA 1
ATOM 715 C C . ILE A 1 87 ? 12.028 8.193 -16.831 1.00 96.25 87 ILE A C 1
ATOM 717 O O . ILE A 1 87 ? 11.123 7.822 -16.089 1.00 96.25 87 ILE A O 1
ATOM 721 N N . LEU A 1 88 ? 11.794 8.645 -18.065 1.00 96.69 88 LEU A N 1
ATOM 722 C CA . LEU A 1 88 ? 10.457 8.760 -18.646 1.00 96.69 88 LEU A CA 1
ATOM 723 C C . LEU A 1 88 ? 9.740 7.404 -18.710 1.00 96.69 88 LEU A C 1
ATOM 725 O O . LEU A 1 88 ? 8.566 7.324 -18.352 1.00 96.69 88 LEU A O 1
ATOM 729 N N . LEU A 1 89 ? 10.435 6.337 -19.114 1.00 95.69 89 LEU A N 1
ATOM 730 C CA . LEU A 1 89 ? 9.878 4.982 -19.146 1.00 95.69 89 LEU A CA 1
ATOM 731 C C . LEU A 1 89 ? 9.554 4.451 -17.738 1.00 95.69 89 LEU A C 1
ATOM 733 O O . LEU A 1 89 ? 8.504 3.838 -17.539 1.00 95.69 89 LEU A O 1
ATOM 737 N N . ILE A 1 90 ? 10.397 4.746 -16.744 1.00 92.38 90 ILE A N 1
ATOM 738 C CA . ILE A 1 90 ? 10.132 4.388 -15.342 1.00 92.38 90 ILE A CA 1
ATOM 739 C C . ILE A 1 90 ? 8.890 5.127 -14.821 1.00 92.38 90 ILE A C 1
ATOM 741 O O . ILE A 1 90 ? 7.986 4.491 -14.285 1.00 92.38 90 ILE A O 1
ATOM 745 N N . ILE A 1 91 ? 8.796 6.446 -15.028 1.00 92.69 91 ILE A N 1
ATOM 746 C CA . ILE A 1 91 ? 7.637 7.251 -14.596 1.00 92.69 91 ILE A CA 1
ATOM 747 C C . ILE A 1 91 ? 6.352 6.765 -15.267 1.00 92.69 91 ILE A C 1
ATOM 749 O O . ILE A 1 91 ? 5.322 6.639 -14.606 1.00 92.69 91 ILE A O 1
ATOM 753 N N . ARG A 1 92 ? 6.408 6.466 -16.571 1.00 93.19 92 ARG A N 1
ATOM 754 C CA . ARG A 1 92 ? 5.276 5.888 -17.299 1.00 93.19 92 ARG A CA 1
ATOM 755 C C . ARG A 1 92 ? 4.785 4.616 -16.610 1.00 93.19 92 ARG A C 1
ATOM 757 O O . ARG A 1 92 ? 3.591 4.490 -16.388 1.00 93.19 92 ARG A O 1
ATOM 764 N N . THR A 1 93 ? 5.700 3.717 -16.250 1.00 89.12 93 THR A N 1
ATOM 765 C CA . THR A 1 93 ? 5.363 2.447 -15.589 1.00 89.12 93 THR A CA 1
ATOM 766 C C . THR A 1 93 ? 4.564 2.673 -14.313 1.00 89.12 93 THR A C 1
ATOM 768 O O . THR A 1 93 ? 3.478 2.127 -14.168 1.00 89.12 93 THR A O 1
ATOM 771 N N . VAL A 1 94 ? 5.077 3.531 -13.427 1.00 88.75 94 VAL A N 1
ATOM 772 C CA . VAL A 1 94 ? 4.446 3.831 -12.134 1.00 88.75 94 VAL A CA 1
ATOM 773 C C . VAL A 1 94 ? 3.052 4.432 -12.333 1.00 88.75 94 VAL A C 1
ATOM 775 O O . VAL A 1 94 ? 2.099 4.061 -11.650 1.00 88.75 94 VAL A O 1
ATOM 778 N N . ASN A 1 95 ? 2.910 5.339 -13.303 1.00 91.50 95 ASN A N 1
ATOM 779 C CA . ASN A 1 95 ? 1.622 5.952 -13.617 1.00 91.50 95 ASN A CA 1
ATOM 780 C C . ASN A 1 95 ? 0.633 4.947 -14.215 1.00 91.50 95 ASN A C 1
ATOM 782 O O . ASN A 1 95 ? -0.540 4.957 -13.849 1.00 91.50 95 ASN A O 1
ATOM 786 N N . ASP A 1 96 ? 1.090 4.097 -15.133 1.00 92.75 96 ASP A N 1
ATOM 787 C CA . ASP A 1 96 ? 0.264 3.078 -15.774 1.00 92.75 96 ASP A CA 1
ATOM 788 C C . ASP A 1 96 ? -0.219 2.055 -14.731 1.00 92.75 96 ASP A C 1
ATOM 790 O O . ASP A 1 96 ? -1.405 1.733 -14.712 1.00 92.75 96 ASP A O 1
ATOM 794 N N . GLU A 1 97 ? 0.649 1.610 -13.815 1.00 92.62 97 GLU A N 1
ATOM 795 C CA . GLU A 1 97 ? 0.292 0.705 -12.711 1.00 92.62 97 GLU A CA 1
ATOM 796 C C . GLU A 1 97 ? -0.723 1.346 -11.756 1.00 92.62 97 GLU A C 1
ATOM 798 O O . GLU A 1 97 ? -1.761 0.747 -11.475 1.00 92.62 97 GLU A O 1
ATOM 803 N N . SER A 1 98 ? -0.497 2.595 -11.334 1.00 92.12 98 SER A N 1
ATOM 804 C CA . SER A 1 98 ? -1.449 3.328 -10.486 1.00 92.12 98 SER A CA 1
ATOM 805 C C . SER A 1 98 ? -2.807 3.518 -11.173 1.00 92.12 98 SER A C 1
ATOM 807 O O . SER A 1 98 ? -3.857 3.298 -10.569 1.00 92.12 98 SER A O 1
ATOM 809 N N . ASN A 1 99 ? -2.823 3.880 -12.459 1.00 93.94 99 ASN A N 1
ATOM 810 C CA . ASN A 1 99 ? -4.062 4.047 -13.225 1.00 93.94 99 ASN A CA 1
ATOM 811 C C . ASN A 1 99 ? -4.809 2.721 -13.414 1.00 93.94 99 ASN A C 1
ATOM 813 O O . ASN A 1 99 ? -6.040 2.681 -13.339 1.00 93.94 99 ASN A O 1
ATOM 817 N N . GLU A 1 100 ? -4.075 1.636 -13.647 1.00 95.25 100 GLU A N 1
ATOM 818 C CA . GLU A 1 100 ? -4.622 0.288 -13.752 1.00 95.25 100 GLU A CA 1
ATOM 819 C C . GLU A 1 100 ? -5.269 -0.144 -12.426 1.00 95.25 100 GLU A C 1
ATOM 821 O O . GLU A 1 100 ? -6.407 -0.619 -12.433 1.00 95.25 100 GLU A O 1
ATOM 826 N N . LEU A 1 101 ? -4.609 0.100 -11.287 1.00 95.75 101 LEU A N 1
ATOM 827 C CA . LEU A 1 101 ? -5.162 -0.160 -9.954 1.00 95.75 101 LEU A CA 1
ATOM 828 C C . LEU A 1 101 ? -6.372 0.727 -9.638 1.00 95.75 101 LEU A C 1
ATOM 830 O O . LEU A 1 101 ? -7.351 0.248 -9.079 1.00 95.75 101 LEU A O 1
ATOM 834 N N . LYS A 1 102 ? -6.384 1.998 -10.046 1.00 94.38 102 LYS A N 1
ATOM 835 C CA . LYS A 1 102 ? -7.560 2.871 -9.861 1.00 94.38 102 LYS A CA 1
ATOM 836 C C . LYS A 1 102 ? -8.774 2.400 -10.648 1.00 94.38 102 LYS A C 1
ATOM 838 O O . LYS A 1 102 ? -9.905 2.542 -10.192 1.00 94.38 102 LYS A O 1
ATOM 843 N N . LYS A 1 103 ? -8.551 1.867 -11.850 1.00 95.31 103 LYS A N 1
ATOM 844 C CA . LYS A 1 103 ? -9.628 1.490 -12.769 1.00 95.31 103 LYS A CA 1
ATOM 845 C C . LYS A 1 103 ? -10.135 0.065 -12.556 1.00 95.31 103 LYS A C 1
ATOM 847 O O . LYS A 1 103 ? -11.325 -0.187 -12.733 1.00 95.31 103 LYS A O 1
ATOM 852 N N . TYR A 1 104 ? -9.242 -0.860 -12.218 1.00 96.19 104 TYR A N 1
ATOM 853 C CA . TYR A 1 104 ? -9.526 -2.296 -12.129 1.00 96.19 104 TYR A CA 1
ATOM 854 C C . TYR A 1 104 ? -9.125 -2.907 -10.780 1.00 96.19 104 TYR A C 1
ATOM 856 O O . TYR A 1 104 ? -9.075 -4.133 -10.655 1.00 96.19 104 TYR A O 1
ATOM 864 N N . GLY A 1 105 ? -8.823 -2.070 -9.787 1.00 96.12 105 GLY A N 1
ATOM 865 C CA . GLY A 1 105 ? -8.391 -2.487 -8.463 1.00 96.12 105 GLY A CA 1
ATOM 866 C C . GLY A 1 105 ? -9.482 -3.193 -7.678 1.00 96.12 105 GLY A C 1
ATOM 867 O O . GLY A 1 105 ? -10.614 -2.723 -7.576 1.00 96.12 105 GLY A O 1
ATOM 868 N N . VAL A 1 106 ? -9.112 -4.315 -7.073 1.00 96.19 106 VAL A N 1
ATOM 869 C CA . VAL A 1 106 ? -9.926 -5.038 -6.100 1.00 96.19 106 VAL A CA 1
ATOM 870 C C . VAL A 1 106 ? -9.119 -5.154 -4.817 1.00 96.19 106 VAL A C 1
ATOM 872 O O . VAL A 1 106 ? -7.954 -5.554 -4.843 1.00 96.19 106 VAL A O 1
ATOM 875 N N . THR A 1 107 ? -9.724 -4.795 -3.684 1.00 95.19 107 THR A N 1
ATOM 876 C CA . THR A 1 107 ? -9.051 -4.922 -2.389 1.00 95.19 107 THR A CA 1
ATOM 877 C C . THR A 1 107 ? -9.224 -6.326 -1.820 1.00 95.19 107 THR A C 1
ATOM 879 O O . THR A 1 107 ? -10.295 -6.925 -1.901 1.00 95.19 107 THR A O 1
ATOM 882 N N . THR A 1 108 ? -8.153 -6.875 -1.255 1.00 94.75 108 THR A N 1
ATOM 883 C CA . THR A 1 108 ? -8.163 -8.192 -0.611 1.00 94.75 108 THR A CA 1
ATOM 884 C C . THR A 1 108 ? -7.112 -8.254 0.494 1.00 94.75 108 THR A C 1
ATOM 886 O O . THR A 1 108 ? -6.334 -7.318 0.703 1.00 94.75 108 THR A O 1
ATOM 889 N N . LYS A 1 109 ? -7.098 -9.361 1.236 1.00 93.62 109 LYS A N 1
ATOM 890 C CA . LYS A 1 109 ? -6.065 -9.648 2.229 1.00 93.62 109 LYS A CA 1
ATOM 891 C C . LYS A 1 109 ? -4.956 -10.488 1.608 1.00 93.62 109 LYS A C 1
ATOM 893 O O . LYS A 1 109 ? -5.220 -11.553 1.052 1.00 93.62 109 LYS A O 1
ATOM 898 N N . GLY A 1 110 ? -3.724 -10.020 1.762 1.00 95.56 110 GLY A N 1
ATOM 899 C CA . GLY A 1 110 ? -2.514 -10.771 1.455 1.00 95.56 110 GLY A CA 1
ATOM 900 C C . GLY A 1 110 ? -1.762 -11.155 2.724 1.00 95.56 110 GLY A C 1
ATOM 901 O O . GLY A 1 110 ? -1.913 -10.512 3.761 1.00 95.56 110 GLY A O 1
ATOM 902 N N . ILE A 1 111 ? -0.946 -12.199 2.646 1.00 96.38 111 ILE A N 1
ATOM 903 C CA . ILE A 1 111 ? -0.011 -12.599 3.694 1.00 96.38 111 ILE A CA 1
ATOM 904 C C . ILE A 1 111 ? 1.420 -12.380 3.207 1.00 96.38 111 ILE A C 1
ATOM 906 O O . ILE A 1 111 ? 1.789 -12.799 2.110 1.00 96.38 111 ILE A O 1
ATOM 910 N N . ILE A 1 112 ? 2.246 -11.739 4.029 1.00 96.56 112 ILE A N 1
ATOM 911 C CA . ILE A 1 112 ? 3.671 -11.576 3.738 1.00 96.56 112 ILE A CA 1
ATOM 912 C C . ILE A 1 112 ? 4.357 -12.934 3.897 1.00 96.56 112 ILE A C 1
ATOM 914 O O . ILE A 1 112 ? 4.425 -13.489 4.995 1.00 96.56 112 ILE A O 1
ATOM 918 N N . ARG A 1 113 ? 4.871 -13.497 2.805 1.00 96.88 113 ARG A N 1
ATOM 919 C CA . ARG A 1 113 ? 5.573 -14.788 2.802 1.00 96.88 113 ARG A CA 1
ATOM 920 C C . ARG A 1 113 ? 7.060 -14.655 3.032 1.00 96.88 113 ARG A C 1
ATOM 922 O O . ARG A 1 113 ? 7.633 -15.481 3.746 1.00 96.88 113 ARG A O 1
ATOM 929 N N . ASP A 1 114 ? 7.659 -13.632 2.449 1.00 95.81 114 ASP A N 1
ATOM 930 C CA . ASP A 1 114 ? 9.082 -13.370 2.579 1.00 95.81 114 ASP A CA 1
ATOM 931 C C . ASP A 1 114 ? 9.393 -11.890 2.353 1.00 95.81 114 ASP A C 1
ATOM 933 O O . ASP A 1 114 ? 8.553 -11.138 1.856 1.00 95.81 114 ASP A O 1
ATOM 937 N N . GLY A 1 115 ? 10.602 -11.478 2.712 1.00 92.81 115 GLY A N 1
ATOM 938 C CA . GLY A 1 115 ? 11.105 -10.136 2.468 1.00 92.81 115 GLY A CA 1
ATOM 939 C C . GLY A 1 115 ? 12.593 -10.176 2.157 1.00 92.81 115 GLY A C 1
ATOM 940 O O . GLY A 1 115 ? 13.376 -10.743 2.915 1.00 92.81 115 GLY A O 1
ATOM 941 N N . SER A 1 116 ? 12.993 -9.549 1.056 1.00 92.44 116 SER A N 1
ATOM 942 C CA . SER A 1 116 ? 14.396 -9.417 0.669 1.00 92.44 116 SER A CA 1
ATOM 943 C C . SER A 1 116 ? 14.751 -7.946 0.592 1.00 92.44 116 SER A C 1
ATOM 945 O O . SER A 1 116 ? 14.108 -7.194 -0.132 1.00 92.44 116 SER A O 1
ATOM 947 N N . GLY A 1 117 ? 15.792 -7.531 1.300 1.00 87.06 117 GLY A N 1
ATOM 948 C CA . GLY A 1 117 ? 16.278 -6.164 1.219 1.00 87.06 117 GLY A CA 1
ATOM 949 C C . GLY A 1 117 ? 17.788 -6.120 1.297 1.00 87.06 117 GLY A C 1
ATOM 950 O O . GLY A 1 117 ? 18.399 -6.863 2.065 1.00 87.06 117 GLY A O 1
ATOM 951 N N . PHE A 1 118 ? 18.394 -5.231 0.521 1.00 88.56 118 PHE A N 1
ATOM 952 C CA . PHE A 1 118 ? 19.803 -4.900 0.670 1.00 88.56 118 PHE A CA 1
ATOM 953 C C . PHE A 1 118 ? 19.950 -3.401 0.882 1.00 88.56 118 PHE A C 1
ATOM 955 O O . PHE A 1 118 ? 19.272 -2.584 0.258 1.00 88.56 118 PHE A O 1
ATOM 962 N N . LYS A 1 119 ? 20.865 -3.033 1.776 1.00 86.69 119 LYS A N 1
ATOM 963 C CA . LYS A 1 119 ? 21.178 -1.643 2.081 1.00 86.69 119 LYS A CA 1
ATOM 964 C C . LYS A 1 119 ? 22.642 -1.378 1.779 1.00 86.69 119 LYS A C 1
ATOM 966 O O . LYS A 1 119 ? 23.526 -2.088 2.244 1.00 86.69 119 LYS A O 1
ATOM 971 N N . THR A 1 120 ? 22.892 -0.326 1.018 1.00 83.81 120 THR A N 1
ATOM 972 C CA . THR A 1 120 ? 24.223 0.213 0.737 1.00 83.81 120 THR A CA 1
ATOM 973 C C . THR A 1 120 ? 24.348 1.612 1.340 1.00 83.81 120 THR A C 1
ATOM 975 O O . THR A 1 120 ? 23.356 2.238 1.718 1.00 83.81 120 THR A O 1
ATOM 978 N N . ARG A 1 121 ? 25.570 2.157 1.383 1.00 77.06 121 ARG A N 1
ATOM 979 C CA . ARG A 1 121 ? 25.817 3.535 1.849 1.00 77.06 121 ARG A CA 1
ATOM 980 C C . ARG A 1 121 ? 25.077 4.599 1.019 1.00 77.06 121 ARG A C 1
ATOM 982 O O . ARG A 1 121 ? 24.888 5.706 1.506 1.00 77.06 121 ARG A O 1
ATOM 989 N N . ARG A 1 122 ? 24.685 4.282 -0.222 1.00 76.94 122 ARG A N 1
ATOM 990 C CA . ARG A 1 122 ? 24.047 5.213 -1.171 1.00 76.94 122 ARG A CA 1
ATOM 991 C C . ARG A 1 122 ? 22.550 4.953 -1.386 1.00 76.94 122 ARG A C 1
ATOM 993 O O . ARG A 1 122 ? 21.944 5.643 -2.193 1.00 76.94 122 ARG A O 1
ATOM 1000 N N . GLY A 1 123 ? 21.963 3.981 -0.687 1.00 79.31 123 GLY A N 1
ATOM 1001 C CA . GLY A 1 123 ? 20.553 3.610 -0.836 1.00 79.31 123 GLY A CA 1
ATOM 1002 C C . GLY A 1 123 ? 20.320 2.117 -0.629 1.00 79.31 123 GLY A C 1
ATOM 1003 O O . GLY A 1 123 ? 21.269 1.354 -0.444 1.00 79.31 123 GLY A O 1
ATOM 1004 N N . GLY A 1 124 ? 19.063 1.692 -0.661 1.00 83.31 124 GLY A N 1
ATOM 1005 C CA . GLY A 1 124 ? 18.685 0.285 -0.570 1.00 83.31 124 GLY A CA 1
ATOM 1006 C C . GLY A 1 124 ? 17.465 -0.014 -1.426 1.00 83.31 124 GLY A C 1
ATOM 1007 O O . GLY A 1 124 ? 16.723 0.897 -1.785 1.00 83.31 124 GLY A O 1
ATOM 1008 N N . SER A 1 125 ? 17.285 -1.286 -1.749 1.00 88.19 125 SER A N 1
ATOM 1009 C CA . SER A 1 125 ? 16.076 -1.808 -2.380 1.00 88.19 125 SER A CA 1
ATOM 1010 C C . SER A 1 125 ? 15.515 -2.872 -1.450 1.00 88.19 125 SER A C 1
ATOM 1012 O O . SER A 1 125 ? 16.268 -3.684 -0.899 1.00 88.19 125 SER A O 1
ATOM 1014 N N . PHE A 1 126 ? 14.213 -2.780 -1.209 1.00 92.88 126 PHE A N 1
ATOM 1015 C CA . PHE A 1 126 ? 13.486 -3.618 -0.275 1.00 92.88 126 PHE A CA 1
ATOM 1016 C C . PHE A 1 126 ? 12.245 -4.125 -0.980 1.00 92.88 126 PHE A C 1
ATOM 1018 O O . PHE A 1 126 ? 11.451 -3.341 -1.484 1.00 92.88 126 PHE A O 1
ATOM 1025 N N . ASP A 1 127 ? 12.084 -5.434 -0.979 1.00 93.56 1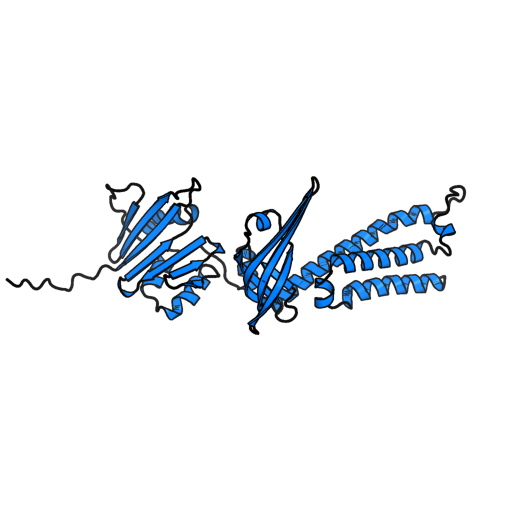27 ASP A N 1
ATOM 1026 C CA . ASP A 1 127 ? 10.966 -6.096 -1.611 1.00 93.56 127 ASP A CA 1
ATOM 1027 C C . ASP A 1 127 ? 10.296 -7.030 -0.612 1.00 93.56 127 ASP A C 1
ATOM 1029 O O . ASP A 1 127 ? 10.963 -7.690 0.193 1.00 93.56 127 ASP A O 1
ATOM 1033 N N . VAL A 1 128 ? 8.980 -7.149 -0.709 1.00 95.75 128 VAL A N 1
ATOM 1034 C CA . VAL A 1 128 ? 8.189 -8.123 0.042 1.00 95.75 128 VAL A CA 1
ATOM 1035 C C . VAL A 1 128 ? 7.454 -9.045 -0.914 1.00 95.75 128 VAL A C 1
ATOM 1037 O O . VAL A 1 128 ? 6.942 -8.630 -1.946 1.00 95.75 128 VAL A O 1
ATOM 1040 N N . THR A 1 129 ? 7.417 -10.328 -0.577 1.00 96.94 129 THR A N 1
ATOM 1041 C CA . THR A 1 129 ? 6.646 -11.326 -1.315 1.00 96.94 129 THR A CA 1
ATOM 1042 C C . THR A 1 129 ? 5.309 -11.508 -0.621 1.00 96.94 129 THR A C 1
ATOM 1044 O O . THR A 1 129 ? 5.260 -11.918 0.541 1.00 96.94 129 THR A O 1
ATOM 1047 N N . ILE A 1 130 ? 4.230 -11.208 -1.330 1.00 97.19 130 ILE A N 1
ATOM 1048 C CA . ILE A 1 130 ? 2.857 -11.255 -0.843 1.00 97.19 130 ILE A CA 1
ATOM 1049 C C . ILE A 1 130 ? 2.166 -12.435 -1.512 1.00 97.19 130 ILE A C 1
ATOM 1051 O O . ILE A 1 130 ? 2.217 -12.572 -2.733 1.00 97.19 130 ILE A O 1
ATOM 1055 N N . GLU A 1 131 ? 1.490 -13.265 -0.726 1.00 97.88 131 GLU A N 1
ATOM 1056 C CA . GLU A 1 131 ? 0.574 -14.273 -1.252 1.00 97.88 131 GLU A CA 1
ATOM 1057 C C . GLU A 1 131 ? -0.872 -13.882 -0.936 1.00 97.88 131 GLU A C 1
ATOM 1059 O O . GLU A 1 131 ? -1.187 -13.494 0.188 1.00 97.88 131 GLU A O 1
ATOM 1064 N N . PHE A 1 132 ? -1.767 -13.975 -1.911 1.00 97.69 132 PHE A N 1
ATOM 1065 C CA . PHE A 1 132 ? -3.176 -13.620 -1.743 1.00 97.69 132 PHE A CA 1
ATOM 1066 C C . PHE A 1 132 ? -4.071 -14.449 -2.662 1.00 97.69 132 PHE A C 1
ATOM 1068 O O . PHE A 1 132 ? -3.594 -15.096 -3.593 1.00 97.69 132 PHE A O 1
ATOM 1075 N N . LYS A 1 133 ? -5.380 -14.432 -2.397 1.00 97.31 133 LYS A N 1
ATOM 1076 C CA . LYS A 1 133 ? -6.379 -15.013 -3.299 1.00 97.31 133 LYS A CA 1
ATOM 1077 C C . LYS A 1 133 ? -6.984 -13.940 -4.192 1.00 97.31 133 LYS A C 1
ATOM 1079 O O . LYS A 1 133 ? -7.426 -12.907 -3.682 1.00 97.31 133 LYS A O 1
ATOM 1084 N N . ASP A 1 134 ? -7.045 -14.218 -5.490 1.00 95.88 134 ASP A N 1
ATOM 1085 C CA . ASP A 1 134 ? -7.839 -13.424 -6.425 1.00 95.88 134 ASP A CA 1
ATOM 1086 C C . ASP A 1 134 ? -9.349 -13.667 -6.225 1.00 95.88 134 ASP A C 1
ATOM 1088 O O . ASP A 1 134 ? -9.781 -14.520 -5.444 1.00 95.88 134 ASP A O 1
ATOM 1092 N N . GLU A 1 135 ? -10.173 -12.911 -6.945 1.00 94.88 135 GLU A N 1
ATOM 1093 C CA . GLU A 1 135 ? -11.637 -13.035 -6.931 1.00 94.88 135 GLU A CA 1
ATOM 1094 C C . GLU A 1 135 ? -12.149 -14.405 -7.407 1.00 94.88 135 GLU A C 1
ATOM 1096 O O . GLU A 1 135 ? -13.270 -14.787 -7.081 1.00 94.88 135 GLU A O 1
ATOM 1101 N N . ASN A 1 136 ? -11.323 -15.169 -8.129 1.00 95.00 136 ASN A N 1
ATOM 1102 C CA . ASN A 1 136 ? -11.628 -16.529 -8.573 1.00 95.00 136 ASN A CA 1
ATOM 1103 C C . ASN A 1 136 ? -11.162 -17.583 -7.552 1.00 95.00 136 ASN A C 1
ATOM 1105 O O . ASN A 1 136 ? -11.251 -18.784 -7.809 1.00 95.00 136 ASN A O 1
ATOM 1109 N N . GLY A 1 137 ? -10.634 -17.154 -6.401 1.00 94.50 137 GLY A N 1
ATOM 1110 C CA . GLY A 1 137 ? -10.126 -18.019 -5.342 1.00 94.50 137 GLY A CA 1
ATOM 1111 C C . GLY A 1 137 ? -8.753 -18.634 -5.627 1.00 94.50 137 GLY A C 1
ATOM 1112 O O . GLY A 1 137 ? -8.314 -19.489 -4.852 1.00 94.50 137 GLY A O 1
ATOM 1113 N N . ARG A 1 138 ? -8.063 -18.220 -6.698 1.00 96.25 138 ARG A N 1
ATOM 1114 C CA . ARG A 1 138 ? -6.717 -18.698 -7.038 1.00 96.25 138 ARG A CA 1
ATOM 1115 C C . ARG A 1 138 ? -5.683 -17.991 -6.175 1.00 96.25 138 ARG A C 1
ATOM 1117 O O . ARG A 1 138 ? -5.717 -16.771 -6.039 1.00 96.25 138 ARG A O 1
ATOM 1124 N N . TRP A 1 139 ? -4.750 -18.760 -5.625 1.00 96.62 139 TRP A N 1
ATOM 1125 C CA . TRP A 1 139 ? -3.604 -18.208 -4.912 1.00 96.62 139 TRP A CA 1
ATOM 1126 C C . TRP A 1 139 ? -2.574 -17.654 -5.893 1.00 96.62 139 TRP A C 1
ATOM 1128 O O . TRP A 1 139 ? -2.197 -18.324 -6.855 1.00 96.62 139 TRP A O 1
ATOM 1138 N N . LEU A 1 140 ? -2.126 -16.433 -5.634 1.00 96.75 140 LEU A N 1
ATOM 1139 C CA . LEU A 1 140 ? -1.105 -15.729 -6.391 1.00 96.75 140 LEU A CA 1
ATOM 1140 C C . LEU A 1 140 ? -0.011 -15.265 -5.441 1.00 96.75 140 LEU A C 1
ATOM 1142 O O . LEU A 1 140 ? -0.302 -14.830 -4.328 1.00 96.75 140 LEU A O 1
ATOM 1146 N N . THR A 1 141 ? 1.228 -15.316 -5.920 1.00 96.94 141 THR A N 1
ATOM 1147 C CA . THR A 1 141 ? 2.405 -14.836 -5.198 1.00 96.94 141 THR A CA 1
ATOM 1148 C C . THR A 1 141 ? 3.062 -13.747 -6.025 1.00 96.94 141 THR A C 1
ATOM 1150 O O . THR A 1 141 ? 3.480 -13.997 -7.156 1.00 96.94 141 THR A O 1
ATOM 1153 N N . VAL A 1 142 ? 3.141 -12.544 -5.469 1.00 95.06 142 VAL A N 1
ATOM 1154 C CA . VAL A 1 142 ? 3.663 -11.355 -6.148 1.00 95.06 142 VAL A CA 1
ATOM 1155 C C . VAL A 1 142 ? 4.744 -10.723 -5.285 1.00 95.06 142 VAL A C 1
ATOM 1157 O O . VAL A 1 142 ? 4.655 -10.719 -4.057 1.00 95.06 142 VAL A O 1
ATOM 1160 N N . LYS A 1 143 ? 5.792 -10.223 -5.935 1.00 93.88 143 LYS A N 1
ATOM 1161 C CA . LYS A 1 143 ? 6.884 -9.505 -5.291 1.00 93.88 143 LYS A CA 1
ATOM 1162 C C . LYS A 1 143 ? 6.658 -8.011 -5.492 1.00 93.88 143 LYS A C 1
ATOM 1164 O O . LYS A 1 143 ? 6.574 -7.576 -6.632 1.00 93.88 143 LYS A O 1
ATOM 1169 N N . GLU A 1 144 ? 6.589 -7.270 -4.396 1.00 92.88 144 GLU A N 1
ATOM 1170 C CA . GLU A 1 144 ? 6.291 -5.841 -4.382 1.00 92.88 144 GLU A CA 1
ATOM 1171 C C . GLU A 1 144 ? 7.452 -5.054 -3.776 1.00 92.88 144 GLU A C 1
ATOM 1173 O O . GLU A 1 144 ? 7.955 -5.406 -2.704 1.00 92.88 144 GLU A O 1
ATOM 1178 N N . SER A 1 145 ? 7.877 -3.991 -4.460 1.00 90.44 145 SER A N 1
ATOM 1179 C CA . SER A 1 145 ? 8.933 -3.098 -3.976 1.00 90.44 145 SER A CA 1
ATOM 1180 C C . SER A 1 145 ? 8.345 -2.107 -2.977 1.00 90.44 145 SER A C 1
ATOM 1182 O O . SER A 1 145 ? 7.402 -1.388 -3.284 1.00 90.44 145 SER A O 1
ATOM 1184 N N . VAL A 1 146 ? 8.937 -2.011 -1.790 1.00 92.31 146 VAL A N 1
ATOM 1185 C CA . VAL A 1 146 ? 8.459 -1.147 -0.701 1.00 92.31 146 VAL A CA 1
ATOM 1186 C C . VAL A 1 146 ? 9.571 -0.232 -0.197 1.00 92.31 146 VAL A C 1
ATOM 1188 O O . VAL A 1 146 ? 10.763 -0.491 -0.374 1.00 92.31 146 VAL A O 1
ATOM 1191 N N . SER A 1 147 ? 9.205 0.860 0.469 1.00 91.50 147 SER A N 1
ATOM 1192 C CA . SER A 1 147 ? 10.200 1.717 1.118 1.00 91.50 147 SER A CA 1
ATOM 1193 C C . SER A 1 147 ? 10.868 1.011 2.309 1.00 91.50 147 SER A C 1
ATOM 1195 O O . SER A 1 147 ? 10.300 0.106 2.921 1.00 91.50 147 SER A O 1
ATOM 1197 N N . GLU A 1 148 ? 12.060 1.466 2.723 1.00 90.94 148 GLU A N 1
ATOM 1198 C CA . GLU A 1 148 ? 12.741 0.927 3.918 1.00 90.94 148 GLU A CA 1
ATOM 1199 C C . GLU A 1 148 ? 11.849 1.002 5.173 1.00 90.94 148 GLU A C 1
ATOM 1201 O O . GLU A 1 148 ? 11.849 0.099 6.013 1.00 90.94 148 GLU A O 1
ATOM 1206 N N . ASN A 1 149 ? 11.083 2.088 5.305 1.00 89.38 149 ASN A N 1
ATOM 1207 C CA . ASN A 1 149 ? 10.201 2.314 6.447 1.00 89.38 149 ASN A CA 1
ATOM 1208 C C . ASN A 1 149 ? 9.026 1.336 6.470 1.00 89.38 149 ASN A C 1
ATOM 1210 O O . ASN A 1 149 ? 8.640 0.882 7.545 1.00 89.38 149 ASN A O 1
ATOM 1214 N N . GLU A 1 150 ? 8.468 1.015 5.306 1.00 90.94 150 GLU A N 1
ATOM 1215 C CA . GLU A 1 150 ? 7.411 0.016 5.164 1.00 90.94 150 GLU A CA 1
ATOM 1216 C C . GLU A 1 150 ? 7.957 -1.392 5.373 1.00 90.94 150 GLU A C 1
ATOM 1218 O O . GLU A 1 150 ? 7.400 -2.144 6.167 1.00 90.94 150 GLU A O 1
ATOM 1223 N N . PHE A 1 151 ? 9.105 -1.714 4.772 1.00 92.88 151 PHE A N 1
ATOM 1224 C CA . PHE A 1 151 ? 9.769 -3.006 4.938 1.00 92.88 151 PHE A CA 1
ATOM 1225 C C . PHE A 1 151 ? 9.986 -3.358 6.413 1.00 92.88 151 PHE A C 1
ATOM 1227 O O . PHE A 1 151 ? 9.675 -4.460 6.850 1.00 92.88 151 PHE A O 1
ATOM 1234 N N . ARG A 1 152 ? 10.446 -2.395 7.221 1.00 89.69 152 ARG A N 1
ATOM 1235 C CA . ARG A 1 152 ? 10.647 -2.578 8.671 1.00 89.69 152 ARG A CA 1
ATOM 1236 C C . ARG A 1 152 ? 9.359 -2.856 9.453 1.00 89.69 152 ARG A C 1
ATOM 1238 O O . ARG A 1 152 ? 9.441 -3.328 10.585 1.00 89.69 152 ARG A O 1
ATOM 1245 N N . ARG A 1 153 ? 8.192 -2.512 8.902 1.00 88.00 153 ARG A N 1
ATOM 1246 C CA . ARG A 1 153 ? 6.877 -2.744 9.522 1.00 88.00 153 ARG A CA 1
ATOM 1247 C C . ARG A 1 153 ? 6.275 -4.087 9.129 1.00 88.00 153 ARG A C 1
ATOM 1249 O O . ARG A 1 153 ? 5.363 -4.532 9.819 1.00 88.00 153 ARG A O 1
ATOM 1256 N N . TYR A 1 154 ? 6.760 -4.707 8.055 1.00 91.31 154 TYR A N 1
ATOM 1257 C CA . TYR A 1 154 ? 6.236 -5.967 7.550 1.00 91.31 154 TYR A CA 1
ATOM 1258 C C . TYR A 1 154 ? 7.024 -7.156 8.096 1.00 91.31 154 TYR A C 1
ATOM 1260 O O . TYR A 1 154 ? 8.226 -7.293 7.882 1.00 91.31 154 TYR A O 1
ATOM 1268 N N . GLY A 1 155 ? 6.327 -8.034 8.813 1.00 89.00 155 GLY A N 1
ATOM 1269 C CA . GLY A 1 155 ? 6.846 -9.315 9.279 1.00 89.00 155 GLY A CA 1
ATOM 1270 C C . GLY A 1 155 ? 6.348 -10.482 8.430 1.00 89.00 155 GLY A C 1
ATOM 1271 O O . GLY A 1 155 ? 5.234 -10.465 7.910 1.00 89.00 155 GLY A O 1
ATOM 1272 N N . LYS A 1 156 ? 7.144 -11.548 8.334 1.00 93.50 156 LYS A N 1
ATOM 1273 C CA . LYS A 1 156 ? 6.697 -12.812 7.734 1.00 93.50 156 LYS A CA 1
ATOM 1274 C C . LYS A 1 156 ? 5.482 -13.368 8.484 1.00 93.50 156 LYS A C 1
ATOM 1276 O O . LYS A 1 156 ? 5.465 -13.409 9.711 1.00 93.50 156 LYS A O 1
ATOM 1281 N N . GLY A 1 157 ? 4.483 -13.822 7.736 1.00 92.62 157 GLY A N 1
ATOM 1282 C CA . GLY A 1 157 ? 3.206 -14.317 8.248 1.00 92.62 157 GLY A CA 1
ATOM 1283 C C . GLY A 1 157 ? 2.199 -13.219 8.598 1.00 92.62 157 GLY A C 1
ATOM 1284 O O . GLY A 1 157 ? 1.076 -13.5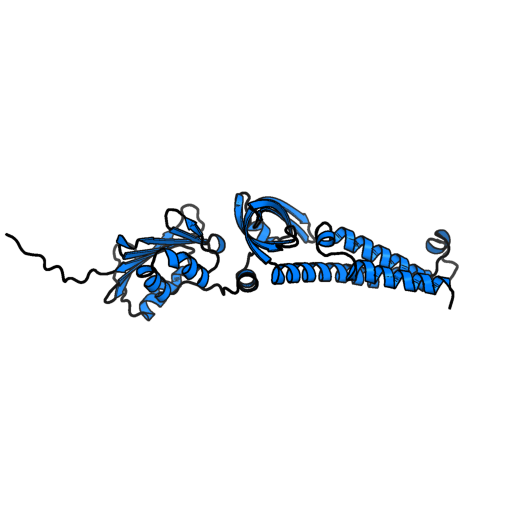40 8.979 1.00 92.62 157 GLY A O 1
ATOM 1285 N N . GLN A 1 158 ? 2.568 -11.943 8.468 1.00 91.06 158 GLN A N 1
ATOM 1286 C CA . GLN A 1 158 ? 1.663 -10.832 8.729 1.00 91.06 158 GLN A CA 1
ATOM 1287 C C . GLN A 1 158 ? 0.633 -10.694 7.609 1.00 91.06 158 GLN A C 1
ATOM 1289 O O . GLN A 1 158 ? 0.976 -10.732 6.426 1.00 91.06 158 GLN A O 1
ATOM 1294 N N . TRP A 1 159 ? -0.621 -10.485 7.996 1.00 91.44 159 TRP A N 1
ATOM 1295 C CA . TRP A 1 159 ? -1.682 -10.106 7.077 1.00 91.44 159 TRP A CA 1
ATOM 1296 C C . TRP A 1 159 ? -1.599 -8.614 6.753 1.00 91.44 159 TRP A C 1
ATOM 1298 O O . TRP A 1 159 ? -1.406 -7.768 7.627 1.00 91.44 159 TRP A O 1
ATOM 1308 N N . VAL A 1 160 ? -1.737 -8.296 5.473 1.00 93.31 160 VAL A N 1
ATOM 1309 C CA . VAL A 1 160 ? -1.738 -6.936 4.941 1.00 93.31 160 VAL A CA 1
ATOM 1310 C C . VAL A 1 160 ? -2.937 -6.746 4.028 1.00 93.31 160 VAL A C 1
ATOM 1312 O O . VAL A 1 160 ?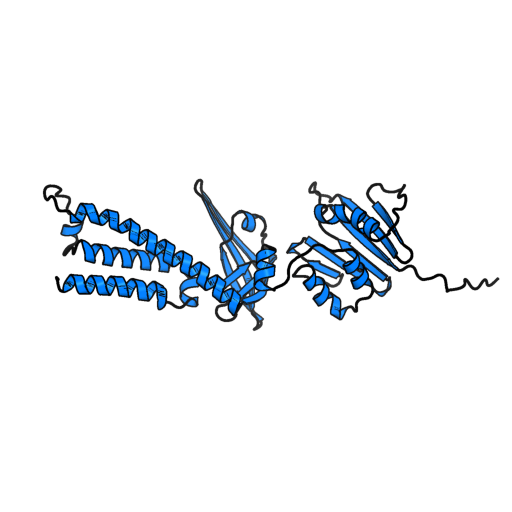 -3.449 -7.686 3.419 1.00 93.31 160 VAL A O 1
ATOM 1315 N N . THR A 1 161 ? -3.409 -5.509 3.950 1.00 93.88 161 THR A N 1
ATOM 1316 C CA . THR A 1 161 ? -4.451 -5.137 2.992 1.00 93.88 161 THR A CA 1
ATOM 1317 C C . THR A 1 161 ? -3.776 -4.701 1.711 1.00 93.88 161 THR A C 1
ATOM 1319 O O . THR A 1 161 ? -2.886 -3.853 1.752 1.00 93.88 161 THR A O 1
ATOM 1322 N N . ILE A 1 162 ? -4.198 -5.277 0.596 1.00 96.38 162 ILE A N 1
ATOM 1323 C CA . ILE A 1 162 ? -3.656 -4.961 -0.720 1.00 96.38 162 ILE A CA 1
ATOM 1324 C C . ILE A 1 162 ? -4.781 -4.564 -1.664 1.00 96.38 162 ILE A C 1
ATOM 1326 O O . ILE A 1 162 ? -5.936 -4.951 -1.464 1.00 96.38 162 ILE A O 1
ATOM 1330 N N . VAL A 1 163 ? -4.424 -3.833 -2.710 1.00 97.00 163 VAL A N 1
ATOM 1331 C CA . VAL A 1 163 ? -5.221 -3.690 -3.926 1.00 97.00 163 VAL A CA 1
ATOM 1332 C C . VAL A 1 163 ? -4.476 -4.389 -5.059 1.00 97.00 163 VAL A C 1
ATOM 1334 O O . VAL A 1 163 ? -3.258 -4.284 -5.147 1.00 97.00 163 VAL A O 1
ATOM 1337 N N . TYR A 1 164 ? -5.182 -5.138 -5.900 1.00 97.19 164 TYR A N 1
ATOM 1338 C CA . TYR A 1 164 ? -4.598 -5.762 -7.090 1.00 97.19 164 TYR A CA 1
ATOM 1339 C C . TYR A 1 164 ? -5.459 -5.485 -8.319 1.00 97.19 164 TYR A C 1
ATOM 1341 O O . TYR A 1 164 ? -6.675 -5.322 -8.193 1.00 97.19 164 TYR A O 1
ATOM 1349 N N . SER A 1 165 ? -4.859 -5.451 -9.512 1.00 96.81 165 SER A N 1
ATOM 1350 C CA . SER A 1 165 ? -5.638 -5.324 -10.750 1.00 96.81 165 SER A CA 1
ATOM 1351 C C . SER A 1 165 ? -6.320 -6.646 -11.085 1.00 96.81 165 SER A C 1
ATOM 1353 O O . SER A 1 165 ? -5.672 -7.668 -11.309 1.00 96.81 165 SER A O 1
ATOM 1355 N N . LYS A 1 166 ? -7.646 -6.616 -11.222 1.00 96.38 166 LYS A N 1
ATOM 1356 C CA . LYS A 1 166 ? -8.435 -7.757 -11.704 1.00 96.38 166 LYS A CA 1
ATOM 1357 C C . LYS A 1 166 ? -7.989 -8.244 -13.089 1.00 96.38 166 LYS A C 1
ATOM 1359 O O . LYS A 1 166 ? -8.078 -9.433 -13.388 1.00 96.38 166 LYS A O 1
ATOM 1364 N N . LYS A 1 167 ? -7.519 -7.336 -13.948 1.00 95.44 167 LYS A N 1
ATOM 1365 C CA . LYS A 1 167 ? -7.090 -7.650 -15.319 1.00 95.44 167 LYS A CA 1
ATOM 1366 C C . LYS A 1 167 ? -5.644 -8.146 -15.369 1.00 95.44 167 LYS A C 1
ATOM 1368 O O . LYS A 1 167 ? -5.328 -9.035 -16.159 1.00 95.44 167 LYS A O 1
ATOM 1373 N N . HIS A 1 168 ? -4.788 -7.597 -14.512 1.00 95.00 168 HIS A N 1
ATOM 1374 C CA . HIS A 1 168 ? -3.372 -7.936 -14.406 1.00 95.00 168 HIS A CA 1
ATOM 1375 C C . HIS A 1 168 ? -3.005 -8.199 -12.935 1.00 95.00 168 HIS A C 1
ATOM 1377 O O . HIS A 1 168 ? -2.434 -7.326 -12.287 1.00 95.00 168 HIS A O 1
ATOM 1383 N N . PRO A 1 169 ? -3.308 -9.396 -12.387 1.00 94.38 169 PRO A N 1
ATOM 1384 C CA . PRO A 1 169 ? -3.165 -9.673 -10.952 1.00 94.38 169 PRO A CA 1
ATOM 1385 C C . PRO A 1 169 ? -1.736 -9.635 -10.400 1.00 94.38 169 PRO A C 1
ATOM 1387 O O . PRO A 1 169 ? -1.543 -9.752 -9.197 1.00 94.38 169 PRO A O 1
ATOM 1390 N N . ASN A 1 170 ? -0.730 -9.503 -11.266 1.00 92.12 170 ASN A N 1
ATOM 1391 C CA . ASN A 1 170 ? 0.655 -9.270 -10.874 1.00 92.12 170 ASN A CA 1
ATOM 1392 C C . ASN A 1 170 ? 0.940 -7.806 -10.501 1.00 92.12 170 ASN A C 1
ATOM 1394 O O . ASN A 1 170 ? 1.992 -7.544 -9.936 1.00 92.12 170 ASN A O 1
ATOM 1398 N N . ILE A 1 171 ? 0.035 -6.877 -10.822 1.00 94.88 171 ILE A N 1
ATOM 1399 C CA . ILE A 1 171 ? 0.095 -5.483 -10.378 1.00 94.88 171 ILE A CA 1
ATOM 1400 C C . ILE A 1 171 ? -0.660 -5.407 -9.054 1.00 94.88 171 ILE A C 1
ATOM 1402 O O . ILE A 1 171 ? -1.880 -5.610 -9.012 1.00 94.88 171 ILE A O 1
ATOM 1406 N N . VAL A 1 172 ? 0.083 -5.163 -7.980 1.00 95.88 172 VAL A N 1
ATOM 1407 C CA . VAL A 1 172 ? -0.394 -5.179 -6.598 1.00 95.88 172 VAL A CA 1
ATOM 1408 C C . VAL A 1 172 ? 0.198 -3.980 -5.878 1.00 95.88 172 VAL A C 1
ATOM 1410 O O . VAL A 1 172 ? 1.340 -3.643 -6.120 1.00 95.88 172 VAL A O 1
ATOM 1413 N N . GLU A 1 173 ? -0.548 -3.370 -4.965 1.00 95.44 173 GLU A N 1
ATOM 1414 C CA . GLU A 1 173 ? -0.022 -2.349 -4.059 1.00 95.44 173 GLU A CA 1
ATOM 1415 C C . GLU A 1 173 ? -0.494 -2.640 -2.629 1.00 95.44 173 GLU A C 1
ATOM 1417 O O . GLU A 1 173 ? -1.655 -2.999 -2.392 1.00 95.44 173 GLU A O 1
ATOM 1422 N N . ILE A 1 174 ? 0.405 -2.497 -1.650 1.00 95.31 174 ILE A N 1
ATOM 1423 C CA . ILE A 1 174 ? 0.051 -2.619 -0.232 1.00 95.31 174 ILE A CA 1
ATOM 1424 C C . ILE A 1 174 ? -0.524 -1.293 0.262 1.00 95.31 174 ILE A C 1
ATOM 1426 O O . ILE A 1 174 ? 0.129 -0.255 0.195 1.00 95.31 174 ILE A O 1
ATOM 1430 N N . LEU A 1 175 ? -1.716 -1.339 0.856 1.00 94.00 175 LEU A N 1
ATOM 1431 C CA . LEU A 1 175 ? -2.385 -0.167 1.421 1.00 94.00 175 LEU A CA 1
ATOM 1432 C C . LEU A 1 175 ? -1.818 0.154 2.813 1.00 94.00 175 LEU A C 1
ATOM 1434 O O . LEU A 1 175 ? -2.404 -0.192 3.846 1.00 94.00 175 LEU A O 1
ATOM 1438 N N . SER A 1 176 ? -0.639 0.777 2.840 1.00 90.12 176 SER A N 1
ATOM 1439 C CA . SER A 1 176 ? 0.135 1.034 4.060 1.00 90.12 176 SER A CA 1
ATOM 1440 C C . SER A 1 176 ? -0.305 2.306 4.797 1.00 90.12 176 SER A C 1
ATOM 1442 O O . SER A 1 176 ? -0.172 2.399 6.023 1.00 90.12 176 SER A O 1
ATOM 1444 N N . SER A 1 177 ? -0.872 3.268 4.067 1.00 90.81 177 SER A N 1
ATOM 1445 C CA . SER A 1 177 ? -1.273 4.587 4.561 1.00 90.81 177 SER A CA 1
ATOM 1446 C C . SER A 1 177 ? -2.781 4.829 4.471 1.00 90.81 177 SER A C 1
ATOM 1448 O O . SER A 1 177 ? -3.487 4.231 3.659 1.00 90.81 177 SER A O 1
ATOM 1450 N N . ASP A 1 178 ? -3.290 5.748 5.296 1.00 91.56 178 ASP A N 1
ATOM 1451 C CA . ASP A 1 178 ? -4.706 6.131 5.252 1.00 91.56 178 ASP A CA 1
ATOM 1452 C C . ASP A 1 178 ? -5.078 6.838 3.935 1.00 91.56 178 ASP A C 1
ATOM 1454 O O . ASP A 1 178 ? -6.212 6.696 3.491 1.00 91.56 178 ASP A O 1
ATOM 1458 N N . SER A 1 179 ? -4.135 7.535 3.285 1.00 93.00 179 SER A N 1
ATOM 1459 C CA . SER A 1 179 ? -4.359 8.174 1.982 1.00 93.00 179 SER A CA 1
ATOM 1460 C C . SER A 1 179 ? -4.551 7.157 0.862 1.00 93.00 179 SER A C 1
ATOM 1462 O O . SER A 1 179 ? -5.480 7.305 0.082 1.00 93.00 179 SER A O 1
ATOM 1464 N N . GLN A 1 180 ? -3.739 6.094 0.816 1.00 92.56 180 GLN A N 1
ATOM 1465 C CA . GLN A 1 180 ? -3.931 5.005 -0.154 1.00 92.56 180 GLN A CA 1
ATOM 1466 C C . GLN A 1 180 ? -5.266 4.293 0.084 1.00 92.56 180 GLN A C 1
ATOM 1468 O O . GLN A 1 180 ? -5.983 3.936 -0.844 1.00 92.56 180 GLN A O 1
ATOM 1473 N N . VAL A 1 181 ? -5.635 4.095 1.350 1.00 92.50 181 VAL A N 1
ATOM 1474 C CA . VAL A 1 181 ? -6.923 3.485 1.692 1.00 92.50 181 VAL A CA 1
ATOM 1475 C C . VAL A 1 181 ? -8.069 4.357 1.198 1.00 92.50 181 VAL A C 1
ATOM 1477 O O . VAL A 1 181 ? -8.975 3.836 0.554 1.00 92.50 181 VAL A O 1
ATOM 1480 N N . GLU A 1 182 ? -8.027 5.664 1.449 1.00 94.31 182 GLU A N 1
ATOM 1481 C CA . GLU A 1 182 ? -9.026 6.608 0.942 1.00 94.31 182 GLU A CA 1
ATOM 1482 C C . GLU A 1 182 ? -9.070 6.600 -0.592 1.00 94.31 182 GLU A C 1
ATOM 1484 O O . GLU A 1 182 ? -10.151 6.494 -1.161 1.00 94.31 182 GLU A O 1
ATOM 1489 N N . GLU A 1 183 ? -7.915 6.604 -1.255 1.00 93.25 183 GLU A N 1
ATOM 1490 C CA . GLU A 1 183 ? -7.791 6.584 -2.716 1.00 93.25 183 GLU A CA 1
ATOM 1491 C C . GLU A 1 183 ? -8.443 5.352 -3.361 1.00 93.25 183 GLU A C 1
ATOM 1493 O O . GLU A 1 183 ? -9.153 5.488 -4.357 1.00 93.25 183 GLU A O 1
ATOM 1498 N N . TYR A 1 184 ? -8.253 4.159 -2.787 1.00 92.56 184 TYR A N 1
ATOM 1499 C CA . TYR A 1 184 ? -8.742 2.910 -3.384 1.00 92.56 184 TYR A CA 1
ATOM 1500 C C . TYR A 1 184 ? -10.090 2.424 -2.840 1.00 92.56 184 TYR A C 1
ATOM 1502 O O . TYR A 1 184 ? -10.742 1.594 -3.472 1.00 92.56 184 TYR A O 1
ATOM 1510 N N . THR A 1 185 ? -10.529 2.907 -1.675 1.00 89.38 185 THR A N 1
ATOM 1511 C CA . THR A 1 185 ? -11.799 2.475 -1.056 1.00 89.38 185 THR A CA 1
ATOM 1512 C C . THR A 1 185 ? -12.833 3.589 -0.935 1.00 89.38 185 THR A C 1
ATOM 1514 O O . THR A 1 185 ? -13.983 3.305 -0.610 1.00 89.38 185 THR A O 1
ATOM 1517 N N . ASN A 1 186 ? -12.452 4.848 -1.184 1.00 91.19 186 ASN A N 1
ATOM 1518 C CA . ASN A 1 186 ? -13.235 6.050 -0.873 1.00 91.19 186 ASN A CA 1
ATOM 1519 C C . ASN A 1 186 ? -13.630 6.168 0.614 1.00 91.19 186 ASN A C 1
ATOM 1521 O O . ASN A 1 186 ? -14.526 6.936 0.967 1.00 91.19 186 ASN A O 1
ATOM 1525 N N . VAL A 1 187 ? -12.968 5.419 1.506 1.00 91.25 187 VAL A N 1
ATOM 1526 C CA . VAL A 1 187 ? -13.175 5.500 2.954 1.00 91.25 187 VAL A CA 1
ATOM 1527 C C . VAL A 1 187 ? -12.099 6.379 3.567 1.00 91.25 187 VAL A C 1
ATOM 1529 O O . VAL A 1 187 ? -10.946 5.974 3.732 1.00 91.25 187 VAL A O 1
ATOM 1532 N N . LYS A 1 188 ? -12.507 7.568 4.005 1.00 94.12 188 LYS A N 1
ATOM 1533 C CA . LYS A 1 188 ? -11.651 8.431 4.810 1.00 94.12 188 LYS A CA 1
ATOM 1534 C C . LYS A 1 188 ? -11.509 7.860 6.216 1.00 94.12 188 LYS A C 1
ATOM 1536 O O . LYS A 1 188 ? -12.457 7.860 7.000 1.00 94.12 188 LYS A O 1
ATOM 1541 N N . SER A 1 189 ? -10.307 7.392 6.542 1.00 93.31 189 SER A N 1
ATOM 1542 C CA . SER A 1 189 ? -10.025 6.865 7.876 1.00 93.31 189 SER A CA 1
ATOM 1543 C C . SER A 1 189 ? -10.088 7.984 8.917 1.00 93.31 189 SER A C 1
ATOM 1545 O O . SER A 1 189 ? -9.438 9.020 8.785 1.00 93.31 189 SER A O 1
ATOM 1547 N N . ARG A 1 190 ? -10.864 7.758 9.974 1.00 93.81 190 ARG A N 1
ATOM 1548 C CA . ARG A 1 190 ? -10.996 8.648 11.127 1.00 93.81 190 ARG A CA 1
ATOM 1549 C C . ARG A 1 190 ? -10.937 7.850 12.423 1.00 93.81 190 ARG A C 1
ATOM 1551 O O . ARG A 1 190 ? -11.125 6.639 12.453 1.00 93.81 190 ARG A O 1
ATOM 1558 N N . GLU A 1 191 ? -10.678 8.551 13.514 1.00 92.69 191 GLU A N 1
ATOM 1559 C CA . GLU A 1 191 ? -10.655 7.963 14.851 1.00 92.69 191 GLU A CA 1
ATOM 1560 C C . GLU A 1 191 ? -12.077 7.880 15.450 1.00 92.69 191 GLU A C 1
ATOM 1562 O O . GLU A 1 191 ? -12.917 8.738 15.169 1.00 92.69 191 GLU A O 1
ATOM 1567 N N . PHE A 1 192 ? -12.337 6.906 16.331 1.00 93.12 192 PHE A N 1
ATOM 1568 C CA . PHE A 1 192 ? -13.658 6.687 16.954 1.00 93.12 192 PHE A CA 1
ATOM 1569 C C . PHE A 1 192 ? -14.144 7.849 17.823 1.00 93.12 192 PHE A C 1
ATOM 1571 O O . PHE A 1 192 ? -13.436 8.300 18.724 1.00 93.12 192 PHE A O 1
ATOM 1578 N N . GLU A 1 193 ? -15.395 8.252 17.648 1.00 94.25 193 GLU A N 1
ATOM 1579 C CA . GLU A 1 193 ? -16.096 9.207 18.504 1.00 94.25 193 GLU A CA 1
ATOM 1580 C C . GLU A 1 193 ? -17.070 8.502 19.463 1.00 94.25 193 GLU A C 1
ATOM 1582 O O . GLU A 1 193 ? -17.444 7.344 19.271 1.00 94.25 193 GLU A O 1
ATOM 1587 N N . ILE A 1 194 ? -17.539 9.207 20.501 1.00 92.31 194 ILE A N 1
ATOM 1588 C CA . ILE A 1 194 ? -18.510 8.649 21.463 1.00 92.31 194 ILE A CA 1
ATOM 1589 C C . ILE A 1 194 ? -19.817 8.252 20.768 1.00 92.31 194 ILE A C 1
ATOM 1591 O O . ILE A 1 194 ? -20.396 7.213 21.091 1.00 92.31 194 ILE A O 1
ATOM 1595 N N . LYS A 1 195 ? -20.257 9.039 19.778 1.00 94.50 195 LYS A N 1
ATOM 1596 C CA . LYS A 1 195 ? -21.452 8.745 18.977 1.00 94.50 195 LYS A CA 1
ATOM 1597 C C . LYS A 1 195 ? -21.349 7.411 18.232 1.00 94.50 195 LYS A C 1
ATOM 1599 O O . LYS A 1 195 ? -22.342 6.695 18.152 1.00 94.50 195 LYS A O 1
ATOM 1604 N N . ASP A 1 196 ? -20.152 7.036 17.770 1.00 94.94 196 ASP A N 1
ATOM 1605 C CA . ASP A 1 196 ? -19.939 5.764 17.074 1.00 94.94 196 ASP A CA 1
ATOM 1606 C C . ASP A 1 196 ? -20.133 4.583 18.030 1.00 94.94 196 ASP A C 1
ATOM 1608 O O . ASP A 1 196 ? -20.760 3.584 17.694 1.00 94.94 196 ASP A O 1
ATOM 1612 N N . LEU A 1 197 ? -19.645 4.718 19.263 1.00 92.94 197 LEU A N 1
ATOM 1613 C CA . LEU A 1 197 ? -19.767 3.683 20.289 1.00 92.94 197 LEU A CA 1
ATOM 1614 C C . LEU A 1 197 ? -21.203 3.534 20.787 1.00 92.94 197 LEU A C 1
ATOM 1616 O O . LEU A 1 197 ? -21.654 2.415 21.025 1.00 92.94 197 LEU A O 1
ATOM 1620 N N . LYS A 1 198 ? -21.929 4.652 20.910 1.00 91.38 198 LYS A N 1
ATOM 1621 C CA . LYS A 1 198 ? -23.370 4.655 21.193 1.00 91.38 198 LYS A CA 1
ATOM 1622 C C . LYS A 1 198 ? -24.142 3.953 20.071 1.00 91.38 198 LYS A C 1
ATOM 1624 O O . LYS A 1 198 ? -24.977 3.106 20.367 1.00 91.38 198 LYS A O 1
ATOM 1629 N N . ALA A 1 199 ? -23.827 4.243 18.805 1.00 93.88 199 ALA A N 1
ATOM 1630 C CA . ALA A 1 199 ? -24.453 3.580 17.662 1.00 93.88 199 ALA A CA 1
ATOM 1631 C C . ALA A 1 199 ? -24.199 2.063 17.674 1.00 93.88 199 ALA A C 1
ATOM 1633 O O . ALA A 1 199 ? -25.128 1.279 17.507 1.00 93.88 199 ALA A O 1
ATOM 1634 N N . LEU A 1 200 ? -22.968 1.633 17.961 1.00 93.81 200 LEU A N 1
ATOM 1635 C CA . LEU A 1 200 ? -22.609 0.213 18.035 1.00 93.81 200 LEU A CA 1
ATOM 1636 C C . LEU A 1 200 ? -23.322 -0.567 19.149 1.00 93.81 200 LEU A C 1
ATOM 1638 O O . LEU A 1 200 ? -23.457 -1.783 19.029 1.00 93.81 200 LEU A O 1
ATOM 1642 N N . LEU A 1 201 ? -23.776 0.090 20.223 1.00 90.12 201 LEU A N 1
ATOM 1643 C CA . LEU A 1 201 ? -24.543 -0.578 21.282 1.00 90.12 201 LEU A CA 1
ATOM 1644 C C . LEU A 1 201 ? -25.925 -1.039 20.816 1.00 90.12 201 LEU A C 1
ATOM 1646 O O . LEU A 1 201 ? -26.415 -2.059 21.295 1.00 90.12 201 LEU A O 1
ATOM 1650 N N . THR A 1 202 ? -26.560 -0.271 19.932 1.00 90.06 202 THR A N 1
ATOM 1651 C CA . THR A 1 202 ? -27.942 -0.501 19.485 1.00 90.06 202 THR A CA 1
ATOM 1652 C C . THR A 1 202 ? -28.016 -1.103 18.082 1.00 90.06 202 THR A C 1
ATOM 1654 O O . THR A 1 202 ? -29.084 -1.530 17.642 1.00 90.06 202 THR A O 1
ATOM 1657 N N . MET A 1 203 ? -26.883 -1.166 17.379 1.00 92.31 203 MET A N 1
ATOM 1658 C CA . MET A 1 203 ? -26.779 -1.685 16.020 1.00 92.31 203 MET A CA 1
ATOM 1659 C C . MET A 1 203 ? -26.991 -3.202 15.955 1.00 92.31 203 MET A C 1
ATOM 1661 O O . MET A 1 203 ? -26.518 -3.968 16.800 1.00 92.31 203 MET A O 1
ATOM 1665 N N . LYS A 1 204 ? -27.665 -3.664 14.896 1.00 92.38 204 LYS A N 1
ATOM 1666 C CA . LYS A 1 204 ? -27.792 -5.097 14.617 1.00 92.38 204 LYS A CA 1
ATOM 1667 C C . LYS A 1 204 ? -26.434 -5.665 14.215 1.00 92.38 204 LYS A C 1
ATOM 1669 O O . LYS A 1 204 ? -25.667 -5.040 13.490 1.00 92.38 204 LYS A O 1
ATOM 1674 N N . ARG A 1 205 ? -26.156 -6.907 14.623 1.00 89.56 205 ARG A N 1
ATOM 1675 C CA . ARG A 1 205 ? -24.851 -7.558 14.403 1.00 89.56 205 ARG A CA 1
ATOM 1676 C C . ARG A 1 205 ? -24.423 -7.622 12.930 1.00 89.56 205 ARG A C 1
ATOM 1678 O O . ARG A 1 205 ? -23.225 -7.631 12.671 1.00 89.56 205 ARG A O 1
ATOM 1685 N N . ASN A 1 206 ? -25.375 -7.678 11.998 1.00 91.94 206 ASN A N 1
ATOM 1686 C CA . ASN A 1 206 ? -25.094 -7.760 10.562 1.00 91.94 206 ASN A CA 1
ATOM 1687 C C . ASN A 1 206 ? -24.609 -6.427 9.968 1.00 91.94 206 ASN A C 1
ATOM 1689 O O . ASN A 1 206 ? -23.925 -6.445 8.953 1.00 91.94 206 ASN A O 1
ATOM 1693 N N . ASP A 1 207 ? -24.899 -5.302 10.625 1.00 94.81 207 ASP A N 1
ATOM 1694 C CA . ASP A 1 207 ? -24.582 -3.962 10.113 1.00 94.81 207 ASP A CA 1
ATOM 1695 C C . ASP A 1 207 ? -23.246 -3.428 10.667 1.00 94.81 207 ASP A C 1
ATOM 1697 O O . ASP A 1 207 ? -22.693 -2.446 10.164 1.00 94.81 207 ASP A O 1
ATOM 1701 N N . VAL A 1 208 ? -22.697 -4.094 11.693 1.00 95.00 208 VAL A N 1
ATOM 1702 C CA . VAL A 1 208 ? -21.453 -3.696 12.374 1.00 95.00 208 VAL A CA 1
ATOM 1703 C C . VAL A 1 208 ? -20.272 -3.665 11.408 1.00 95.00 208 VAL A C 1
ATOM 1705 O O . VAL A 1 208 ? -19.500 -2.712 11.433 1.00 95.00 208 VAL A O 1
ATOM 1708 N N . ASP A 1 209 ? -20.135 -4.676 10.546 1.00 94.38 209 ASP A N 1
ATOM 1709 C CA . ASP A 1 209 ? -19.025 -4.764 9.590 1.00 94.38 209 ASP A CA 1
ATOM 1710 C C . ASP A 1 209 ? -19.006 -3.551 8.652 1.00 94.38 209 ASP A C 1
ATOM 1712 O O . ASP A 1 209 ? -17.982 -2.880 8.510 1.00 94.38 209 ASP A O 1
ATOM 1716 N N . SER A 1 210 ? -20.156 -3.224 8.053 1.00 94.31 210 SER A N 1
ATOM 1717 C CA . SER A 1 210 ? -20.292 -2.039 7.204 1.00 94.31 210 SER A CA 1
ATOM 1718 C C . SER A 1 210 ? -20.019 -0.756 7.978 1.00 94.31 210 SER A C 1
ATOM 1720 O O . SER A 1 210 ? -19.277 0.091 7.492 1.00 94.31 210 SER A O 1
ATOM 1722 N N . PHE A 1 211 ? -20.554 -0.626 9.195 1.00 96.75 211 PHE A N 1
ATOM 1723 C CA . PHE A 1 211 ? -20.403 0.585 9.993 1.00 96.75 211 PHE A CA 1
ATOM 1724 C C . PHE A 1 211 ? -18.949 0.835 10.399 1.00 96.75 211 PHE A C 1
ATOM 1726 O O . PHE A 1 211 ? -18.438 1.936 10.204 1.00 96.75 211 PHE A O 1
ATOM 1733 N N . LEU A 1 212 ? -18.254 -0.184 10.907 1.00 96.44 212 LEU A N 1
ATOM 1734 C CA . LEU A 1 212 ? -16.851 -0.064 11.302 1.00 96.44 212 LEU A CA 1
ATOM 1735 C C . LEU A 1 212 ? -15.963 0.315 10.109 1.00 96.44 212 LEU A C 1
ATOM 1737 O O . LEU A 1 212 ? -15.080 1.165 10.237 1.00 96.44 212 LEU A O 1
ATOM 1741 N N . ASN A 1 213 ? -16.249 -0.238 8.928 1.00 94.69 213 ASN A N 1
ATOM 1742 C CA . ASN A 1 213 ? -15.552 0.114 7.694 1.00 94.69 213 ASN A CA 1
ATOM 1743 C C . ASN A 1 213 ? -15.869 1.528 7.176 1.00 94.69 213 ASN A C 1
ATOM 1745 O O . ASN A 1 213 ? -15.149 1.994 6.304 1.00 94.69 213 ASN A O 1
ATOM 1749 N N . THR A 1 214 ? -16.857 2.245 7.729 1.00 95.38 214 THR A N 1
ATOM 1750 C CA . THR A 1 214 ? -17.014 3.699 7.496 1.00 95.38 214 THR A CA 1
ATOM 1751 C C . THR A 1 214 ? -16.131 4.558 8.410 1.00 95.38 214 THR A C 1
ATOM 1753 O O . THR A 1 214 ? -15.913 5.735 8.128 1.00 95.38 214 THR A O 1
ATOM 1756 N N . ILE A 1 215 ? -15.640 3.996 9.522 1.00 95.44 215 ILE A N 1
ATOM 1757 C CA . ILE A 1 215 ? -14.759 4.682 10.480 1.00 95.44 215 ILE A CA 1
ATOM 1758 C C . ILE A 1 215 ? -13.308 4.513 10.040 1.00 95.44 215 ILE A C 1
ATOM 1760 O O . ILE A 1 215 ? -12.583 5.490 9.866 1.00 95.44 215 ILE A O 1
ATOM 1764 N N . SER A 1 216 ? -12.878 3.267 9.857 1.00 94.06 216 SER A N 1
ATOM 1765 C CA . SER A 1 216 ? -11.518 2.944 9.437 1.00 94.06 216 SER A CA 1
ATOM 1766 C C . SER A 1 216 ? -11.490 1.597 8.728 1.00 94.06 216 SER A C 1
ATOM 1768 O O . SER A 1 216 ? -11.730 0.564 9.329 1.00 94.06 216 SER A O 1
ATOM 1770 N N . TYR A 1 217 ? -11.169 1.563 7.443 1.00 92.75 217 TYR A N 1
ATOM 1771 C CA . TYR A 1 217 ? -11.021 0.295 6.720 1.00 92.75 217 TYR A CA 1
ATOM 1772 C C . TYR A 1 217 ? -9.662 -0.362 7.032 1.00 92.75 217 TYR A C 1
ATOM 1774 O O . TYR A 1 217 ? -8.733 0.390 7.308 1.00 92.75 217 TYR A O 1
ATOM 1782 N N . PRO A 1 218 ? -9.464 -1.691 6.947 1.00 93.31 218 PRO A N 1
ATOM 1783 C CA . PRO A 1 218 ? -10.477 -2.733 7.024 1.00 93.31 218 PRO A CA 1
ATOM 1784 C C . PRO A 1 218 ? -10.664 -3.246 8.456 1.00 93.31 218 PRO A C 1
ATOM 1786 O O . PRO A 1 218 ? -9.700 -3.581 9.150 1.00 93.31 218 PRO A O 1
ATOM 1789 N N . TRP A 1 219 ? -11.920 -3.411 8.855 1.00 94.62 219 TRP A N 1
ATOM 1790 C CA . TRP A 1 219 ? -12.302 -4.260 9.978 1.00 94.62 219 TRP A CA 1
ATOM 1791 C C . TRP A 1 219 ? -12.653 -5.648 9.482 1.00 94.62 219 TRP A C 1
ATOM 1793 O O . TRP A 1 219 ? -13.428 -5.807 8.539 1.00 94.62 219 TRP A O 1
ATOM 1803 N N . THR A 1 220 ? -12.129 -6.660 10.166 1.00 92.69 220 THR A N 1
ATOM 1804 C CA . THR A 1 220 ? -12.535 -8.046 9.950 1.00 92.69 220 THR A CA 1
ATOM 1805 C C . THR A 1 220 ? -13.074 -8.684 11.203 1.00 92.69 220 THR A C 1
ATOM 1807 O O . THR A 1 220 ? -12.498 -8.556 12.283 1.00 92.69 220 THR A O 1
ATOM 1810 N N . LYS A 1 221 ? -14.176 -9.405 11.029 1.00 93.88 221 LYS A N 1
ATOM 1811 C CA . LYS A 1 221 ? -14.831 -10.178 12.071 1.00 93.88 221 LYS A CA 1
ATOM 1812 C C . LYS A 1 221 ? -14.010 -11.413 12.448 1.00 93.88 221 LYS A C 1
ATOM 1814 O O . LYS A 1 221 ? -13.537 -12.149 11.588 1.00 93.88 221 LYS A O 1
ATOM 1819 N N . HIS A 1 222 ? -13.908 -11.642 13.746 1.00 92.75 222 HIS A N 1
ATOM 1820 C CA . HIS A 1 222 ? -13.371 -12.823 14.409 1.00 92.75 222 HIS A CA 1
ATOM 1821 C C . HIS A 1 222 ? -14.404 -13.333 15.428 1.00 92.75 222 HIS A C 1
ATOM 1823 O O . HIS A 1 222 ? -15.394 -12.658 15.723 1.00 92.75 222 HIS A O 1
ATOM 1829 N N . ASP A 1 223 ? -14.173 -14.511 16.009 1.00 89.81 223 ASP A N 1
ATOM 1830 C CA . ASP A 1 223 ? -15.123 -15.142 16.939 1.00 89.81 223 ASP A CA 1
ATOM 1831 C C . ASP A 1 223 ? -15.474 -14.254 18.144 1.00 89.81 223 ASP A C 1
ATOM 1833 O O . ASP A 1 223 ? -16.611 -14.240 18.619 1.00 89.81 223 ASP A O 1
ATOM 1837 N N . SER A 1 224 ? -14.505 -13.469 18.621 1.00 91.50 224 SER A N 1
ATOM 1838 C CA . SER A 1 224 ? -14.621 -12.639 19.823 1.00 91.50 224 SER A CA 1
ATOM 1839 C C . SER A 1 224 ? -14.926 -11.159 19.560 1.00 91.50 224 SER A C 1
ATOM 1841 O O . SER A 1 224 ? -15.152 -10.420 20.522 1.00 91.50 224 SER A O 1
ATOM 1843 N N . GLY A 1 225 ? -14.940 -10.707 18.302 1.00 94.94 225 GLY A N 1
ATOM 1844 C CA . GLY A 1 225 ? -15.091 -9.291 17.960 1.00 94.94 225 GLY A CA 1
ATOM 1845 C C . GLY A 1 225 ? -14.611 -8.962 16.550 1.00 94.94 225 GLY A C 1
ATOM 1846 O O . GLY A 1 225 ? -14.620 -9.813 15.671 1.00 94.94 225 GLY A O 1
ATOM 1847 N N . TRP A 1 226 ? -14.178 -7.728 16.334 1.00 96.25 226 TRP A N 1
ATOM 1848 C CA . TRP A 1 226 ? -13.633 -7.250 15.071 1.00 96.25 226 TRP A CA 1
ATOM 1849 C C . TRP A 1 226 ? -12.233 -6.693 15.296 1.00 96.25 226 TRP A C 1
ATOM 1851 O O . TRP A 1 226 ? -11.974 -6.057 16.317 1.00 96.25 226 TRP A O 1
ATOM 1861 N N . ILE A 1 227 ? -11.331 -6.937 14.351 1.00 93.94 227 ILE A N 1
ATOM 1862 C CA . ILE A 1 227 ? -9.937 -6.493 14.400 1.00 93.94 227 ILE A CA 1
ATOM 1863 C C . ILE A 1 227 ? -9.669 -5.596 13.195 1.00 93.94 227 ILE A C 1
ATOM 1865 O O . ILE A 1 227 ? -10.019 -5.950 12.069 1.00 93.94 227 ILE A O 1
ATOM 1869 N N . ASN A 1 228 ? -9.010 -4.465 13.438 1.00 92.62 228 ASN A N 1
ATOM 1870 C CA . ASN A 1 228 ? -8.343 -3.667 12.420 1.00 92.62 228 ASN A CA 1
ATOM 1871 C C . ASN A 1 228 ? -6.832 -3.752 12.674 1.00 92.62 228 ASN A C 1
ATOM 1873 O O . ASN A 1 228 ? -6.285 -3.046 13.526 1.00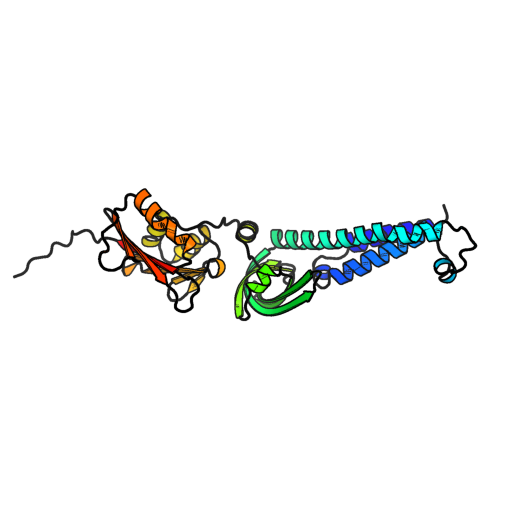 92.62 228 ASN A O 1
ATOM 1877 N N . GLU A 1 229 ? -6.163 -4.662 11.962 1.00 87.75 229 GLU A N 1
ATOM 1878 C CA . GLU A 1 229 ? -4.734 -4.952 12.147 1.00 87.75 229 GLU A CA 1
ATOM 1879 C C . GLU A 1 229 ? -3.866 -3.736 11.804 1.00 87.75 229 GLU A C 1
ATOM 1881 O O . GLU A 1 229 ? -2.918 -3.441 12.533 1.00 87.75 229 GLU A O 1
ATOM 1886 N N . ARG A 1 230 ? -4.238 -2.964 10.766 1.00 87.06 230 ARG A N 1
ATOM 1887 C CA . ARG A 1 230 ? -3.506 -1.751 10.357 1.00 87.06 230 ARG A CA 1
ATOM 1888 C C . ARG A 1 230 ? -3.468 -0.723 11.480 1.00 87.06 230 ARG A C 1
ATOM 1890 O O . ARG A 1 230 ? -2.419 -0.154 11.766 1.00 87.06 230 ARG A O 1
ATOM 1897 N N . LYS A 1 231 ? -4.611 -0.488 12.127 1.00 88.50 231 LYS A N 1
ATOM 1898 C CA . LYS A 1 231 ? -4.724 0.455 13.247 1.00 88.50 231 LYS A CA 1
ATOM 1899 C C . LYS A 1 231 ? -4.353 -0.171 14.592 1.00 88.50 231 LYS A C 1
ATOM 1901 O O . LYS A 1 231 ? -4.323 0.541 15.592 1.00 88.50 231 LYS A O 1
ATOM 1906 N N . SER A 1 232 ? -4.056 -1.474 14.629 1.00 87.81 232 SER A N 1
ATOM 1907 C CA . SER A 1 232 ? -3.842 -2.236 15.865 1.00 87.81 232 SER A CA 1
ATOM 1908 C C . SER A 1 232 ? -4.997 -2.039 16.855 1.00 87.81 232 SER A C 1
ATOM 1910 O O . SER A 1 232 ? -4.787 -1.785 18.042 1.00 87.81 232 SER A O 1
ATOM 1912 N N . GLN A 1 233 ? -6.229 -2.107 16.344 1.00 91.94 233 GLN A N 1
ATOM 1913 C CA . GLN A 1 233 ? -7.456 -1.916 17.112 1.00 91.94 233 GLN A CA 1
ATOM 1914 C C . GLN A 1 233 ? -8.282 -3.204 17.151 1.00 91.94 233 GLN A C 1
ATOM 1916 O O . GLN A 1 233 ? -8.328 -3.970 16.189 1.00 91.94 233 GLN A O 1
ATOM 1921 N N . PHE A 1 234 ? -8.966 -3.422 18.268 1.00 93.94 234 PHE A N 1
ATOM 1922 C CA . PHE A 1 234 ? -9.912 -4.511 18.465 1.00 93.94 234 PHE A CA 1
ATOM 1923 C C . PHE A 1 234 ? -11.187 -3.967 19.092 1.00 93.94 234 PHE A C 1
ATOM 1925 O O . PHE A 1 234 ? -11.130 -3.174 20.029 1.00 93.94 234 PHE A O 1
ATOM 1932 N N . ILE A 1 235 ? -12.339 -4.416 18.611 1.00 94.75 235 ILE A N 1
ATOM 1933 C CA . ILE A 1 235 ? -13.629 -4.054 19.181 1.00 94.75 235 ILE A CA 1
ATOM 1934 C C . ILE A 1 235 ? -14.469 -5.297 19.430 1.00 94.75 235 ILE A C 1
ATOM 1936 O O . ILE A 1 235 ? -14.644 -6.150 18.566 1.00 94.75 235 ILE A O 1
ATOM 1940 N N . ARG A 1 236 ? -15.013 -5.402 20.636 1.00 95.38 236 ARG A N 1
ATOM 1941 C CA . ARG A 1 236 ? -15.946 -6.447 21.037 1.00 95.38 236 ARG A CA 1
ATOM 1942 C C . ARG A 1 236 ? -17.279 -5.815 21.373 1.00 95.38 236 ARG A C 1
ATOM 1944 O O . ARG A 1 236 ? -17.348 -4.900 22.187 1.00 95.38 236 ARG A O 1
ATOM 1951 N N . ILE A 1 237 ? -18.336 -6.339 20.776 1.00 92.38 237 ILE A N 1
ATOM 1952 C CA . ILE A 1 237 ? -19.703 -5.886 21.011 1.00 92.38 237 ILE A CA 1
ATOM 1953 C C . ILE A 1 237 ? -20.468 -7.074 21.572 1.00 92.38 237 ILE A C 1
ATOM 1955 O O . ILE A 1 237 ? -20.507 -8.141 20.961 1.00 92.38 237 ILE A O 1
ATOM 1959 N N . SER A 1 238 ? -21.057 -6.886 22.745 1.00 89.81 238 SER A N 1
ATOM 1960 C CA . SER A 1 238 ? -21.873 -7.879 23.434 1.00 89.81 238 SER A CA 1
ATOM 1961 C C . SER A 1 238 ? -23.270 -7.286 23.632 1.00 89.81 238 SER A C 1
ATOM 1963 O O . SER A 1 238 ? -23.519 -6.659 24.666 1.00 89.81 238 SER A O 1
ATOM 1965 N N . PRO A 1 239 ? -24.184 -7.459 22.657 1.00 79.69 239 PRO A N 1
ATOM 1966 C CA . PRO A 1 239 ? -25.527 -6.882 22.720 1.00 79.69 239 PRO A CA 1
ATOM 1967 C C . PRO A 1 239 ? -26.317 -7.356 23.944 1.00 79.69 239 PRO A C 1
ATOM 1969 O O . PRO A 1 239 ? -26.989 -6.560 24.583 1.00 79.69 239 PRO A O 1
ATOM 1972 N N . GLN A 1 240 ? -26.162 -8.629 24.329 1.00 83.44 240 GLN A N 1
ATOM 1973 C CA . GLN A 1 240 ? -26.846 -9.231 25.485 1.00 83.44 240 GLN A CA 1
ATOM 1974 C C . GLN A 1 240 ? -26.521 -8.527 26.807 1.00 83.44 240 GLN A C 1
ATOM 1976 O O . GLN A 1 240 ? -27.383 -8.387 27.664 1.00 83.44 240 GLN A O 1
ATOM 1981 N N . SER A 1 241 ? -25.278 -8.074 26.975 1.00 85.31 241 SER A N 1
ATOM 1982 C CA . SER A 1 241 ? -24.860 -7.314 28.154 1.00 85.31 241 SER A CA 1
ATOM 1983 C C . SER A 1 241 ? -24.948 -5.803 27.947 1.00 85.31 241 SER A C 1
ATOM 1985 O O . SER A 1 241 ? -24.565 -5.057 28.849 1.00 85.31 241 SER A O 1
ATOM 1987 N N . GLY A 1 242 ? -25.380 -5.355 26.762 1.00 86.44 242 GLY A N 1
ATOM 1988 C CA . GLY A 1 242 ? -25.373 -3.955 26.357 1.00 86.44 242 GLY A CA 1
ATOM 1989 C C . GLY A 1 242 ? -23.988 -3.333 26.481 1.00 86.44 242 GLY A C 1
ATOM 1990 O O . GLY A 1 242 ? -23.877 -2.246 27.041 1.00 86.44 242 GLY A O 1
ATOM 1991 N N . THR A 1 243 ? -22.928 -4.037 26.049 1.00 89.62 243 THR A N 1
ATOM 1992 C CA . THR A 1 243 ? -21.552 -3.528 26.162 1.00 89.62 243 THR A CA 1
ATOM 1993 C C . THR A 1 243 ? -20.791 -3.477 24.852 1.00 89.62 243 THR A C 1
ATOM 1995 O O . THR A 1 243 ? -20.715 -4.478 24.144 1.00 89.62 243 THR A O 1
ATOM 1998 N N . VAL A 1 244 ? -20.108 -2.359 24.614 1.00 92.38 244 VAL A N 1
ATOM 1999 C CA . VAL A 1 244 ? -19.058 -2.218 23.595 1.00 92.38 244 VAL A CA 1
ATOM 2000 C C . VAL A 1 244 ? -17.727 -2.084 24.322 1.00 92.38 244 VAL A C 1
ATOM 2002 O O . VAL A 1 244 ? -17.645 -1.355 25.305 1.00 92.38 244 VAL A O 1
ATOM 2005 N N . THR A 1 245 ? -16.709 -2.820 23.883 1.00 93.06 245 THR A N 1
ATOM 2006 C CA . THR A 1 245 ? -15.329 -2.752 24.373 1.00 93.06 245 THR A CA 1
ATOM 2007 C C . THR A 1 245 ? -14.400 -2.488 23.207 1.00 93.06 245 THR A C 1
ATOM 2009 O O . THR A 1 245 ? -14.237 -3.354 22.357 1.00 93.06 245 THR A O 1
ATOM 2012 N N . LEU A 1 246 ? -13.790 -1.310 23.175 1.00 92.31 246 LEU A N 1
ATOM 2013 C CA . LEU A 1 246 ? -12.799 -0.924 22.171 1.00 92.31 246 LEU A CA 1
ATOM 2014 C C . LEU A 1 246 ? -11.404 -0.924 22.801 1.00 92.31 246 LEU A C 1
ATOM 2016 O O . LEU A 1 246 ? -11.263 -0.455 23.925 1.00 92.31 246 LEU A O 1
ATOM 2020 N N . VAL A 1 247 ? -10.420 -1.475 22.091 1.00 91.62 247 VAL A N 1
ATOM 2021 C CA . VAL A 1 247 ? -9.016 -1.674 22.481 1.00 91.62 247 VAL A CA 1
ATOM 2022 C C . VAL A 1 247 ? -8.106 -1.161 21.359 1.00 91.62 247 VAL A C 1
ATOM 2024 O O . VAL A 1 247 ? -8.380 -1.414 20.190 1.00 91.62 247 VAL A O 1
ATOM 2027 N N . GLY A 1 248 ? -7.005 -0.478 21.686 1.00 88.94 248 GLY A N 1
ATOM 2028 C CA . GLY A 1 248 ? -5.969 -0.074 20.714 1.00 88.94 248 GLY A CA 1
ATOM 2029 C C . GLY A 1 248 ? -4.786 0.658 21.361 1.00 88.94 248 GLY A C 1
ATOM 2030 O O . GLY A 1 248 ? -4.616 0.541 22.572 1.00 88.94 248 GLY A O 1
ATOM 2031 N N . SER A 1 249 ? -4.045 1.479 20.606 1.00 82.88 249 SER A N 1
ATOM 2032 C CA . SER A 1 249 ? -2.852 2.223 21.067 1.00 82.88 249 SER A CA 1
ATOM 2033 C C . SER A 1 249 ? -3.131 3.456 21.947 1.00 82.88 249 SER A C 1
ATOM 2035 O O . SER A 1 249 ? -4.091 4.188 21.736 1.00 82.88 249 SER A O 1
ATOM 2037 N N . PHE A 1 250 ? -2.238 3.741 22.903 1.00 79.50 250 PHE A N 1
ATOM 2038 C CA . PHE A 1 250 ? -2.373 4.818 23.904 1.00 79.50 250 PHE A CA 1
ATOM 2039 C C . PHE A 1 250 ? -2.707 6.203 23.354 1.00 79.50 250 PHE A C 1
ATOM 2041 O O . PHE A 1 250 ? -3.584 6.884 23.888 1.00 79.50 250 PHE A O 1
ATOM 2048 N N . GLU A 1 251 ? -1.993 6.614 22.309 1.00 80.12 251 GLU A N 1
ATOM 2049 C CA . GLU A 1 251 ? -2.061 7.957 21.728 1.00 80.12 251 GLU A CA 1
ATOM 2050 C C . GLU A 1 251 ? -3.490 8.298 21.290 1.00 80.12 251 GLU A C 1
ATOM 2052 O O . GLU A 1 251 ? -3.996 9.382 21.581 1.00 80.12 251 GLU A O 1
ATOM 2057 N N . ASN A 1 252 ? -4.193 7.320 20.714 1.00 74.62 252 ASN A N 1
ATOM 2058 C CA . ASN A 1 252 ? -5.560 7.489 20.229 1.00 74.62 252 ASN A CA 1
ATOM 2059 C C . ASN A 1 252 ? -6.580 7.636 21.366 1.00 74.62 252 ASN A C 1
ATOM 2061 O O . ASN A 1 252 ? -7.662 8.196 21.172 1.00 74.62 252 ASN A O 1
ATOM 2065 N N . TRP A 1 253 ? -6.246 7.172 22.572 1.00 82.00 253 TRP A N 1
ATOM 2066 C CA . TRP A 1 253 ? -7.204 7.051 23.668 1.00 82.00 253 TRP A CA 1
ATOM 2067 C C . TRP A 1 253 ? -7.120 8.150 24.722 1.00 82.00 253 TRP A C 1
ATOM 2069 O O . TRP A 1 253 ? -8.107 8.392 25.417 1.00 82.00 253 TRP A O 1
ATOM 2079 N N . GLN A 1 254 ? -6.002 8.877 24.818 1.00 85.19 254 GLN A N 1
ATOM 2080 C CA . GLN A 1 254 ? -5.875 10.006 25.752 1.00 85.19 254 GLN A CA 1
ATOM 2081 C C . GLN A 1 254 ? -6.942 11.094 25.540 1.00 85.19 254 GLN A C 1
ATOM 2083 O O . GLN A 1 254 ? -7.257 11.854 26.457 1.00 85.19 254 GLN A O 1
ATOM 2088 N N . ARG A 1 255 ? -7.531 11.162 24.340 1.00 90.56 255 ARG A N 1
ATOM 2089 C CA . ARG A 1 255 ? -8.601 12.109 24.006 1.00 90.56 255 ARG A CA 1
ATOM 2090 C C . ARG A 1 255 ? -9.967 11.733 24.586 1.00 90.56 255 ARG A C 1
ATOM 2092 O O . ARG A 1 255 ? -10.790 12.622 24.786 1.00 90.56 255 ARG A O 1
ATOM 2099 N N . PHE A 1 256 ? -10.225 10.456 24.881 1.00 91.25 256 PHE A N 1
ATOM 2100 C CA . PHE A 1 256 ? -11.561 9.990 25.277 1.00 91.25 256 PHE A CA 1
ATOM 2101 C C . PHE A 1 256 ? -12.102 10.632 26.554 1.00 91.25 256 PHE A C 1
ATOM 2103 O O . PHE A 1 256 ? -13.258 11.039 26.531 1.00 91.25 256 PHE A O 1
ATOM 2110 N N . PRO A 1 257 ? -11.313 10.835 27.625 1.00 92.69 257 PRO A N 1
ATOM 2111 C CA . PRO A 1 257 ? -11.758 11.617 28.778 1.00 92.69 257 PRO A CA 1
ATOM 2112 C C . PRO A 1 257 ? -12.320 12.999 28.416 1.00 92.69 257 PRO A C 1
ATOM 2114 O O . PRO A 1 257 ? -13.308 13.435 28.999 1.00 92.69 257 PRO A O 1
ATOM 2117 N N . LYS A 1 258 ? -11.723 13.686 27.430 1.00 94.12 258 LYS A N 1
ATOM 2118 C CA . LYS A 1 258 ? -12.226 14.980 26.944 1.00 94.12 258 LYS A CA 1
ATOM 2119 C C . LYS A 1 258 ? -13.507 14.809 26.126 1.00 94.12 258 LYS A C 1
ATOM 2121 O O . LYS A 1 258 ? -14.442 15.577 26.318 1.00 94.12 258 LYS A O 1
ATOM 2126 N N . LEU A 1 259 ? -13.562 13.791 25.263 1.00 93.69 259 LEU A N 1
ATOM 2127 C CA . LEU A 1 259 ? -14.756 13.480 24.468 1.00 93.69 259 LEU A CA 1
ATOM 2128 C C . LEU A 1 259 ? -15.960 13.110 25.348 1.00 93.69 259 LEU A C 1
ATOM 2130 O O . LEU A 1 259 ? -17.071 13.531 25.059 1.00 93.69 259 LEU A O 1
ATOM 2134 N N . PHE A 1 260 ? -15.746 12.376 26.443 1.00 94.00 260 PHE A N 1
ATOM 2135 C CA . PHE A 1 260 ? -16.798 12.056 27.410 1.00 94.00 260 PHE A CA 1
ATOM 2136 C C . PHE A 1 260 ? -17.357 13.307 28.082 1.00 94.00 260 PHE A C 1
ATOM 2138 O O . PHE A 1 260 ? -18.572 13.489 28.109 1.00 94.00 260 PHE A O 1
ATOM 2145 N N . LYS A 1 261 ? -16.488 14.206 28.555 1.00 94.56 261 LYS A N 1
ATOM 2146 C CA . LYS A 1 261 ? -16.918 15.480 29.151 1.00 94.56 261 LYS A CA 1
ATOM 2147 C C . LYS A 1 261 ? -17.693 16.353 28.160 1.00 94.56 261 LYS A C 1
ATOM 2149 O O . LYS A 1 261 ? -18.690 16.950 28.544 1.00 94.56 261 LYS A O 1
ATOM 2154 N N . ALA A 1 262 ? -17.275 16.385 26.892 1.00 95.69 262 ALA A N 1
ATOM 2155 C CA . ALA A 1 262 ? -17.989 17.102 25.830 1.00 95.69 262 ALA A CA 1
ATOM 2156 C C . ALA A 1 262 ? -19.393 16.529 25.549 1.00 95.69 262 ALA A C 1
ATOM 2158 O O . ALA A 1 262 ? -20.270 17.244 25.082 1.00 95.69 262 ALA A O 1
ATOM 2159 N N . GLU A 1 263 ? -19.614 15.255 25.874 1.00 94.31 263 GLU A N 1
ATOM 2160 C CA . GLU A 1 263 ? -20.886 14.538 25.736 1.00 94.31 263 GLU A CA 1
ATOM 2161 C C . GLU A 1 263 ? -21.669 14.468 27.063 1.00 94.31 263 GLU A C 1
ATOM 2163 O O . GLU A 1 263 ? -22.474 13.556 27.267 1.00 94.31 263 GLU A O 1
ATOM 2168 N N . ASN A 1 264 ? -21.420 15.419 27.973 1.00 95.69 264 ASN A N 1
ATOM 2169 C CA . ASN A 1 264 ? -22.066 15.558 29.284 1.00 95.69 264 ASN A CA 1
ATOM 2170 C C . ASN A 1 264 ? -21.875 14.367 30.235 1.00 95.69 264 ASN A C 1
ATOM 2172 O O . ASN A 1 264 ? -22.675 14.167 31.148 1.00 95.69 264 ASN A O 1
ATOM 2176 N N . PHE A 1 265 ? -20.819 13.572 30.059 1.00 94.75 265 PHE A N 1
ATOM 2177 C CA . PHE A 1 265 ? -20.465 12.590 31.073 1.00 94.75 265 PHE A CA 1
ATOM 2178 C C . PHE A 1 265 ? -19.737 13.255 32.243 1.00 94.75 265 PHE A C 1
ATOM 2180 O O . PHE A 1 265 ? -18.797 14.034 32.059 1.00 94.75 265 PHE A O 1
ATOM 2187 N N . GLN A 1 266 ? -20.122 12.868 33.452 1.00 95.94 266 GLN A N 1
ATOM 2188 C CA . GLN A 1 266 ? -19.476 13.250 34.697 1.00 95.94 266 GLN A CA 1
ATOM 2189 C C . GLN A 1 266 ? -18.404 12.217 35.055 1.00 95.94 266 GLN A C 1
ATOM 2191 O O . GLN A 1 266 ? -18.633 11.011 34.962 1.00 95.94 266 GLN A O 1
ATOM 2196 N N . GLU A 1 267 ? -17.209 12.689 35.414 1.00 95.25 267 GLU A N 1
ATOM 2197 C CA . GLU A 1 267 ? -16.104 11.835 35.865 1.00 95.25 267 GLU A CA 1
ATOM 2198 C C . GLU A 1 267 ? -16.368 11.387 37.309 1.00 95.25 267 GLU A C 1
ATOM 2200 O O . GLU A 1 267 ? -16.719 12.205 38.156 1.00 95.25 267 GLU A O 1
ATOM 2205 N N . MET A 1 268 ? -16.210 10.093 37.585 1.00 93.12 268 MET A N 1
ATOM 2206 C CA . MET A 1 268 ? -16.353 9.517 38.923 1.00 93.12 268 MET A CA 1
ATOM 2207 C C . MET A 1 268 ? -14.983 9.318 39.564 1.00 93.12 268 MET A C 1
ATOM 2209 O O . MET A 1 268 ? -14.034 8.889 38.901 1.00 93.12 268 MET A O 1
ATOM 2213 N N . ASP A 1 269 ? -14.905 9.539 40.875 1.00 86.81 269 ASP A N 1
ATOM 2214 C CA . ASP A 1 269 ? -13.698 9.277 41.655 1.00 86.81 269 ASP A CA 1
ATOM 2215 C C . ASP A 1 269 ? -13.362 7.778 41.676 1.00 86.81 269 ASP A C 1
ATOM 2217 O O . ASP A 1 269 ? -13.958 6.979 42.402 1.00 86.81 269 ASP A O 1
ATOM 2221 N N . SER A 1 270 ? -12.345 7.388 40.909 1.00 80.88 270 SER A N 1
ATOM 2222 C CA . SER A 1 270 ? -11.754 6.048 40.957 1.00 80.88 270 SER A CA 1
ATOM 2223 C C . SER A 1 270 ? -10.618 6.023 41.982 1.00 80.88 270 SER A C 1
ATOM 2225 O O . SER A 1 270 ? -9.439 6.121 41.642 1.00 80.88 270 SER A O 1
ATOM 2227 N N . LYS A 1 271 ? -10.960 5.908 43.271 1.00 82.31 271 LYS A N 1
ATOM 2228 C CA . LYS A 1 271 ? -9.955 5.852 44.356 1.00 82.31 271 LYS A CA 1
ATOM 2229 C C . LYS A 1 271 ? -9.091 4.584 44.325 1.00 82.31 271 LYS A C 1
ATOM 2231 O O . LYS A 1 271 ? -8.029 4.558 44.936 1.00 82.31 271 LYS A O 1
ATOM 2236 N N . SER A 1 272 ? -9.539 3.530 43.643 1.00 79.75 272 SER A N 1
ATOM 2237 C CA . SER A 1 272 ? -8.914 2.202 43.674 1.00 79.75 272 SER A CA 1
ATOM 2238 C C . SER A 1 272 ? -7.882 1.959 42.572 1.00 79.75 272 SER A C 1
ATOM 2240 O O . SER A 1 272 ? -7.019 1.101 42.744 1.00 79.75 272 SER A O 1
ATOM 2242 N N . ASN A 1 273 ? -7.940 2.682 41.447 1.00 85.25 273 ASN A N 1
ATOM 2243 C CA . ASN A 1 273 ? -6.988 2.502 40.353 1.00 85.25 273 ASN A CA 1
ATOM 2244 C C . ASN A 1 273 ? -6.764 3.819 39.582 1.00 85.25 273 ASN A C 1
ATOM 2246 O O . ASN A 1 273 ? -7.659 4.235 38.842 1.00 85.25 273 ASN A O 1
ATOM 2250 N N . PRO A 1 274 ? -5.569 4.440 39.675 1.00 83.75 274 PRO A N 1
ATOM 2251 C CA . PRO A 1 274 ? -5.269 5.697 38.984 1.00 83.75 274 PRO A CA 1
ATOM 2252 C C . PRO A 1 274 ? -5.242 5.555 37.455 1.00 83.75 274 PRO A C 1
ATOM 2254 O O . PRO A 1 274 ? -5.346 6.547 36.736 1.00 83.75 274 PRO A O 1
ATOM 2257 N N . MET A 1 275 ? -5.118 4.326 36.946 1.00 86.19 275 MET A N 1
ATOM 2258 C CA . MET A 1 275 ? -5.165 4.027 35.517 1.00 86.19 275 MET A CA 1
ATOM 2259 C C . MET A 1 275 ? -6.586 3.814 34.990 1.00 86.19 275 MET A C 1
ATOM 2261 O O . MET A 1 275 ? -6.762 3.652 33.786 1.00 86.19 275 MET A O 1
ATOM 2265 N N . LEU A 1 276 ? -7.601 3.794 35.853 1.00 89.38 276 LEU A N 1
ATOM 2266 C CA . LEU A 1 276 ? -8.993 3.649 35.453 1.00 89.38 276 LEU A CA 1
ATOM 2267 C C . LEU A 1 276 ? -9.723 4.966 35.689 1.00 89.38 276 LEU A C 1
ATOM 2269 O O . LEU A 1 276 ? -9.872 5.403 36.826 1.00 89.38 276 LEU A O 1
ATOM 2273 N N . LYS A 1 277 ? -10.225 5.567 34.612 1.00 91.50 277 LYS A N 1
ATOM 2274 C CA . LYS A 1 277 ? -11.125 6.718 34.686 1.00 91.50 277 LYS A CA 1
ATOM 2275 C C . LYS A 1 277 ? -12.535 6.271 34.370 1.00 91.50 277 LYS A C 1
ATOM 2277 O O . LYS A 1 277 ? -12.776 5.691 33.311 1.00 91.50 277 LYS A O 1
ATOM 2282 N N . LEU A 1 278 ? -13.449 6.525 35.293 1.00 92.62 278 LEU A N 1
ATOM 2283 C CA . LEU A 1 278 ? -14.848 6.162 35.154 1.00 92.62 278 LEU A CA 1
ATOM 2284 C C . LEU A 1 278 ? -15.669 7.416 34.871 1.00 92.62 278 LEU A C 1
ATOM 2286 O O . LEU A 1 278 ? -15.395 8.486 35.403 1.00 92.62 278 LEU A O 1
ATOM 2290 N N . PHE A 1 279 ? -16.674 7.266 34.025 1.00 93.81 279 PHE A N 1
ATOM 2291 C CA . PHE A 1 279 ? -17.559 8.325 33.580 1.00 93.81 279 PHE A CA 1
ATOM 2292 C C . PHE A 1 279 ? -18.999 7.806 33.580 1.00 93.81 279 PHE A C 1
ATOM 2294 O O . PHE A 1 279 ? -19.230 6.633 33.279 1.00 93.81 279 PHE A O 1
ATOM 2301 N N . HIS A 1 280 ? -19.974 8.657 33.881 1.00 93.31 280 HIS A N 1
ATOM 2302 C CA . HIS A 1 280 ? -21.392 8.323 33.728 1.00 93.31 280 HIS A CA 1
ATOM 2303 C C . HIS A 1 280 ? -22.194 9.495 33.173 1.00 93.31 280 HIS A C 1
ATOM 2305 O O . HIS A 1 280 ? -21.803 10.650 33.312 1.00 93.31 280 HIS A O 1
ATOM 2311 N N . ASN A 1 281 ? -23.327 9.181 32.563 1.00 92.75 281 ASN A N 1
ATOM 2312 C CA . ASN A 1 281 ? -24.413 10.121 32.321 1.00 92.75 281 ASN A CA 1
ATOM 2313 C C . ASN A 1 281 ? -25.747 9.432 32.658 1.00 92.75 281 ASN A C 1
ATOM 2315 O O . ASN A 1 281 ? -25.745 8.328 33.202 1.00 92.75 281 ASN A O 1
ATOM 2319 N N . ASP A 1 282 ? -26.870 10.053 32.302 1.00 87.62 282 ASP A N 1
ATOM 2320 C CA . ASP A 1 282 ? -28.219 9.577 32.643 1.00 87.62 282 ASP A CA 1
ATOM 2321 C C . ASP A 1 282 ? -28.560 8.159 32.146 1.00 87.62 282 ASP A C 1
ATOM 2323 O O . ASP A 1 282 ? -29.516 7.557 32.620 1.00 87.62 282 ASP A O 1
ATOM 2327 N N . SER A 1 283 ? -27.821 7.615 31.172 1.00 85.62 283 SER A N 1
ATOM 2328 C CA . SER A 1 283 ? -28.162 6.333 30.526 1.00 85.62 283 SER A CA 1
ATOM 2329 C C . SER A 1 283 ? -27.002 5.347 30.408 1.00 85.62 283 SER A C 1
ATOM 2331 O O . SER A 1 283 ? -27.222 4.165 30.123 1.00 85.62 283 SER A O 1
ATOM 2333 N N . LEU A 1 284 ? -25.761 5.806 30.583 1.00 90.38 284 LEU A N 1
ATOM 2334 C CA . LEU A 1 284 ? -24.571 5.045 30.227 1.00 90.38 284 LEU A CA 1
ATOM 2335 C C . LEU A 1 284 ? -23.454 5.207 31.253 1.00 90.38 284 LEU A C 1
ATOM 2337 O O . LEU A 1 284 ? -23.151 6.305 31.716 1.00 90.38 284 LEU A O 1
ATOM 2341 N N . TYR A 1 285 ? -22.749 4.103 31.488 1.00 91.62 285 TYR A N 1
ATOM 2342 C CA . TYR A 1 285 ? -21.435 4.101 32.124 1.00 91.62 285 TYR A CA 1
ATOM 2343 C C . TYR A 1 285 ? -20.341 3.940 31.080 1.00 91.62 285 TYR A C 1
ATOM 2345 O O . TYR A 1 285 ? -20.471 3.112 30.179 1.00 91.62 285 TYR A O 1
ATOM 2353 N N . ALA A 1 286 ? -19.255 4.690 31.238 1.00 91.38 286 ALA A N 1
ATOM 2354 C CA . ALA A 1 286 ? -18.034 4.580 30.458 1.00 91.38 286 ALA A CA 1
ATOM 2355 C C . ALA A 1 286 ? -16.827 4.375 31.382 1.00 91.38 286 ALA A C 1
ATOM 2357 O O . ALA A 1 286 ? -16.711 5.009 32.426 1.00 91.38 286 ALA A O 1
ATOM 2358 N N . GLY A 1 287 ? -15.905 3.497 31.002 1.00 90.50 287 GLY A N 1
ATOM 2359 C CA . GLY A 1 287 ? -14.631 3.328 31.702 1.00 90.50 287 GLY A CA 1
ATOM 2360 C C . GLY A 1 287 ? -13.483 3.351 30.714 1.00 90.50 287 GLY A C 1
ATOM 2361 O O . GLY A 1 287 ? -13.569 2.656 29.713 1.00 90.50 287 GLY A O 1
ATOM 2362 N N . VAL A 1 288 ? -12.446 4.138 30.990 1.00 90.62 288 VAL A N 1
ATOM 2363 C CA . VAL A 1 288 ? -11.207 4.257 30.212 1.00 90.62 288 VAL A CA 1
ATOM 2364 C C . VAL A 1 288 ? -10.081 3.705 31.084 1.00 90.62 288 VAL A C 1
ATOM 2366 O O . VAL A 1 288 ? -9.693 4.341 32.062 1.00 90.62 288 VAL A O 1
ATOM 2369 N N . GLU A 1 289 ? -9.591 2.506 30.773 1.00 89.31 289 GLU A N 1
ATOM 2370 C CA . GLU A 1 289 ? -8.569 1.819 31.579 1.00 89.31 289 GLU A CA 1
ATOM 2371 C C . GLU A 1 289 ? -7.226 1.769 30.854 1.00 89.31 289 GLU A C 1
ATOM 2373 O O . GLU A 1 289 ? -7.149 1.109 29.836 1.00 89.31 289 GLU A O 1
ATOM 2378 N N . PHE A 1 290 ? -6.157 2.371 31.371 1.00 85.38 290 PHE A N 1
ATOM 2379 C CA . PHE A 1 290 ? -4.824 2.340 30.758 1.00 85.38 290 PHE A CA 1
ATOM 2380 C C . PHE A 1 290 ? -3.977 1.172 31.294 1.00 85.38 290 PHE A C 1
ATOM 2382 O O . PHE A 1 290 ? -3.529 1.193 32.438 1.00 85.38 290 PHE A O 1
ATOM 2389 N N . LYS A 1 291 ? -3.691 0.148 30.480 1.00 82.62 291 LYS A N 1
ATOM 2390 C CA . LYS A 1 291 ? -2.832 -0.985 30.902 1.00 82.62 291 LYS A CA 1
ATOM 2391 C C . LYS A 1 291 ? -1.458 -0.948 30.269 1.00 82.62 291 LYS A C 1
ATOM 2393 O O . LYS A 1 291 ? -1.381 -1.032 29.056 1.00 82.62 291 LYS A O 1
ATOM 2398 N N . SER A 1 292 ? -0.386 -0.938 31.059 1.00 74.19 292 SER A N 1
ATOM 2399 C CA . SER A 1 292 ? 0.972 -1.120 30.527 1.00 74.19 292 SER A CA 1
ATOM 2400 C C . SER A 1 292 ? 1.198 -2.563 30.048 1.00 74.19 292 SER A C 1
ATOM 2402 O O . SER A 1 292 ? 0.853 -3.519 30.746 1.00 74.19 292 SER A O 1
ATOM 2404 N N . GLY A 1 293 ? 1.772 -2.731 28.855 1.00 66.81 293 GLY A N 1
ATOM 2405 C CA . GLY A 1 293 ? 2.124 -4.038 28.295 1.00 66.81 293 GLY A CA 1
ATOM 2406 C C . GLY A 1 293 ? 3.383 -4.650 28.930 1.00 66.81 293 GLY A C 1
ATOM 2407 O O . GLY A 1 293 ? 4.297 -3.943 29.345 1.00 66.81 293 GLY A O 1
ATOM 2408 N N . LYS A 1 294 ? 3.475 -5.990 28.946 1.00 54.28 294 LYS A N 1
ATOM 2409 C CA . LYS A 1 294 ? 4.561 -6.766 29.592 1.00 54.28 294 LYS A CA 1
ATOM 2410 C C . LYS A 1 294 ? 5.972 -6.618 28.975 1.00 54.28 294 LYS A C 1
ATOM 2412 O O . LYS A 1 294 ? 6.898 -7.228 29.489 1.00 54.28 294 LYS A O 1
ATOM 2417 N N . MET A 1 295 ? 6.171 -5.847 27.900 1.00 50.47 295 MET A N 1
ATOM 2418 C CA . MET A 1 295 ? 7.438 -5.822 27.133 1.00 50.47 295 MET A CA 1
ATOM 2419 C C . MET A 1 295 ? 8.111 -4.442 27.008 1.00 50.47 295 MET A C 1
ATOM 2421 O O . MET A 1 295 ? 8.854 -4.207 26.059 1.00 50.47 295 MET A O 1
ATOM 2425 N N . GLY A 1 296 ? 7.856 -3.489 27.910 1.00 44.91 296 GLY A N 1
ATOM 2426 C CA . GLY A 1 296 ? 8.556 -2.187 27.912 1.00 44.91 296 GLY A CA 1
ATOM 2427 C C . GLY A 1 296 ? 8.244 -1.262 26.721 1.00 44.91 296 GLY A C 1
ATOM 2428 O O . GLY A 1 296 ? 8.589 -0.085 26.746 1.00 44.91 296 GLY A O 1
ATOM 2429 N N . ARG A 1 297 ? 7.527 -1.748 25.701 1.00 45.91 297 ARG A N 1
ATOM 2430 C CA . ARG A 1 297 ? 6.798 -0.918 24.740 1.00 45.91 297 ARG A CA 1
ATOM 2431 C C . ARG A 1 297 ? 5.470 -0.526 25.375 1.00 45.91 297 ARG A C 1
ATOM 2433 O O . ARG A 1 297 ? 4.723 -1.399 25.817 1.00 45.91 297 ARG A O 1
ATOM 2440 N N . LEU A 1 298 ? 5.193 0.777 25.409 1.00 44.19 298 LEU A N 1
ATOM 2441 C CA . LEU A 1 298 ? 3.950 1.389 25.889 1.00 44.19 298 LEU A CA 1
ATOM 2442 C C . LEU A 1 298 ? 2.765 1.012 24.983 1.00 44.19 298 LEU A C 1
ATOM 2444 O O . LEU A 1 298 ? 2.137 1.860 24.359 1.00 44.19 298 LEU A O 1
ATOM 2448 N N . PHE A 1 299 ? 2.419 -0.269 24.903 1.00 46.97 299 PHE A N 1
ATOM 2449 C CA . PHE A 1 299 ? 1.091 -0.661 24.464 1.00 46.97 299 PHE A CA 1
ATOM 2450 C C . PHE A 1 299 ? 0.171 -0.406 25.638 1.00 46.97 299 PHE A C 1
ATOM 2452 O O . PHE A 1 299 ? -0.087 -1.306 26.433 1.00 46.97 299 PHE A O 1
ATOM 2459 N N . SER A 1 300 ? -0.274 0.843 25.786 1.00 49.91 300 SER A N 1
ATOM 2460 C CA . SER A 1 300 ? -1.402 1.070 26.663 1.00 49.91 300 SER A CA 1
ATOM 2461 C C . SER A 1 300 ? -2.615 0.474 25.965 1.00 49.91 300 SER A C 1
ATOM 2463 O O . SER A 1 300 ? -3.070 1.021 24.960 1.00 49.91 300 SER A O 1
ATOM 2465 N N . THR A 1 301 ? -3.117 -0.649 26.457 1.00 53.88 301 THR A N 1
ATOM 2466 C CA . THR A 1 301 ? -4.462 -1.060 26.070 1.00 53.88 301 THR A CA 1
ATOM 2467 C C . THR A 1 301 ? -5.402 -0.149 26.820 1.00 53.88 301 THR A C 1
ATOM 2469 O O . THR A 1 301 ? -5.415 -0.205 28.048 1.00 53.88 301 THR A O 1
ATOM 2472 N N . VAL A 1 302 ? -6.140 0.686 26.091 1.00 55.84 302 VAL A N 1
ATOM 2473 C CA . VAL A 1 302 ? -7.312 1.343 26.656 1.00 55.84 302 VAL A CA 1
ATOM 2474 C C . VAL A 1 302 ? -8.530 0.546 26.304 1.00 55.84 302 VAL A C 1
ATOM 2476 O O . VAL A 1 302 ? -8.871 0.460 25.133 1.00 55.84 302 VAL A O 1
ATOM 2479 N N . SER A 1 303 ? -9.159 -0.050 27.312 1.00 60.06 303 SER A N 1
ATOM 2480 C CA . SER A 1 303 ? -10.487 -0.617 27.139 1.00 60.06 303 SER A CA 1
ATOM 2481 C C . SER A 1 303 ? -11.511 0.463 27.420 1.00 60.06 303 SER A C 1
ATOM 2483 O O . SER A 1 303 ? -11.531 0.996 28.532 1.00 60.06 303 SER A O 1
ATOM 2485 N N . LEU A 1 304 ? -12.359 0.753 26.439 1.00 62.75 304 LEU A N 1
ATOM 2486 C CA . LEU A 1 304 ? -13.528 1.587 26.645 1.00 62.75 304 LEU A CA 1
ATOM 2487 C C . LEU A 1 304 ? -14.781 0.736 26.767 1.00 62.75 304 LEU A C 1
ATOM 2489 O O . LEU A 1 304 ? -15.203 0.166 25.768 1.00 62.75 304 LEU A O 1
ATOM 2493 N N . ARG A 1 305 ? -15.377 0.666 27.961 1.00 72.56 305 ARG A N 1
ATOM 2494 C CA . ARG A 1 305 ? -16.624 -0.072 28.196 1.00 72.56 305 ARG A CA 1
ATOM 2495 C C . ARG A 1 305 ? -17.810 0.873 28.297 1.00 72.56 305 ARG A C 1
ATOM 2497 O O . ARG A 1 305 ? -17.927 1.540 29.314 1.00 72.56 305 ARG A O 1
ATOM 2504 N N . LEU A 1 306 ? -18.688 0.883 27.296 1.00 68.50 306 LEU A N 1
ATOM 2505 C CA . LEU A 1 306 ? -19.996 1.542 27.390 1.00 68.50 306 LEU A CA 1
ATOM 2506 C C . LEU A 1 306 ? -21.024 0.520 27.901 1.00 68.50 306 LEU A C 1
ATOM 2508 O O . LEU A 1 306 ? -21.041 -0.581 27.359 1.00 68.50 306 LEU A O 1
ATOM 2512 N N . LYS A 1 307 ? -21.830 0.819 28.928 1.00 79.81 307 LYS A N 1
ATOM 2513 C CA . LYS A 1 307 ? -22.887 -0.084 29.436 1.00 79.81 307 LYS A CA 1
ATOM 2514 C C . LYS A 1 307 ? -24.204 0.661 29.640 1.00 79.81 307 LYS A C 1
ATOM 2516 O O . LYS A 1 307 ? -24.193 1.703 30.288 1.00 79.81 307 LYS A O 1
ATOM 2521 N N . TYR A 1 308 ? -25.306 0.101 29.139 1.00 74.38 308 TYR A N 1
ATOM 2522 C CA . TYR A 1 308 ? -26.660 0.617 29.373 1.00 74.38 308 TYR A CA 1
ATOM 2523 C C . TYR A 1 308 ? -27.079 0.443 30.840 1.00 74.38 308 TYR A C 1
ATOM 2525 O O . TYR A 1 308 ? -26.889 -0.637 31.412 1.00 74.38 308 TYR A O 1
ATOM 2533 N N . MET A 1 309 ? -27.637 1.494 31.442 1.00 69.25 309 MET A N 1
ATOM 2534 C CA . MET A 1 309 ? -28.363 1.382 32.705 1.00 69.25 309 MET A CA 1
ATOM 2535 C C . MET A 1 309 ? -29.722 0.734 32.423 1.00 69.25 309 MET A C 1
ATOM 2537 O O . MET A 1 309 ? -30.523 1.338 31.710 1.00 69.25 309 MET A O 1
ATOM 2541 N N . PRO A 1 310 ? -30.023 -0.472 32.933 1.00 58.12 310 PRO A N 1
ATOM 2542 C CA . PRO A 1 310 ? -31.415 -0.891 32.982 1.00 58.12 310 PRO A CA 1
ATOM 2543 C C . PRO A 1 310 ? -32.160 0.155 33.820 1.00 58.12 310 PRO A C 1
ATOM 2545 O O . PRO A 1 310 ? -31.747 0.445 34.939 1.00 58.12 310 PRO A O 1
ATOM 2548 N N . GLY A 1 311 ? -33.189 0.788 33.254 1.00 50.47 311 GLY A N 1
ATOM 2549 C CA . GLY A 1 311 ? -34.035 1.686 34.032 1.00 50.47 311 GLY A CA 1
ATOM 2550 C C . GLY A 1 311 ? -34.649 0.893 35.182 1.00 50.47 311 GLY A C 1
ATOM 2551 O O . GLY A 1 311 ? -35.202 -0.180 34.939 1.00 50.47 311 GLY A O 1
ATOM 2552 N N . ASP A 1 312 ? -34.534 1.405 36.407 1.00 43.84 312 ASP A N 1
ATOM 2553 C CA . ASP A 1 312 ? -35.154 0.865 37.621 1.00 43.84 312 ASP A CA 1
ATOM 2554 C C . ASP A 1 312 ? -36.694 0.945 37.535 1.00 43.84 312 ASP A C 1
ATOM 2556 O O . ASP A 1 312 ? -37.344 1.688 38.264 1.00 43.84 312 ASP A O 1
ATOM 2560 N N . ASN A 1 313 ? -37.296 0.185 36.619 1.00 41.78 313 ASN A N 1
ATOM 2561 C CA . ASN A 1 313 ? -38.733 -0.078 36.563 1.00 41.78 313 ASN A CA 1
ATOM 2562 C C . ASN A 1 313 ? -39.072 -1.533 36.912 1.00 41.78 313 ASN A C 1
ATOM 2564 O O . ASN A 1 313 ? -40.251 -1.861 37.033 1.00 41.78 313 ASN A O 1
ATOM 2568 N N . GLU A 1 314 ? -38.083 -2.397 37.165 1.00 39.88 314 GLU A N 1
ATOM 2569 C CA . GLU A 1 314 ? -38.337 -3.618 37.929 1.00 39.88 314 GLU A CA 1
ATOM 2570 C C . GLU A 1 314 ? -38.344 -3.261 39.408 1.00 39.88 314 GLU A C 1
ATOM 2572 O O . GLU A 1 314 ? -37.347 -3.304 40.127 1.00 39.88 314 GLU A O 1
ATOM 2577 N N . THR A 1 315 ? -39.539 -2.864 39.839 1.00 38.22 315 THR A N 1
ATOM 2578 C CA . THR A 1 315 ? -39.964 -2.880 41.227 1.00 38.22 315 THR A CA 1
ATOM 2579 C C . THR A 1 315 ? -39.449 -4.174 41.839 1.00 38.22 315 THR A C 1
ATOM 2581 O O . THR A 1 315 ? -39.900 -5.266 41.489 1.00 38.22 315 THR A O 1
ATOM 2584 N N . ILE A 1 316 ? -38.489 -4.049 42.753 1.00 37.34 316 ILE A N 1
ATOM 2585 C CA . ILE A 1 316 ? -38.173 -5.088 43.720 1.00 37.34 316 ILE A CA 1
ATOM 2586 C C . ILE A 1 316 ? -39.496 -5.370 44.429 1.00 37.34 316 ILE A C 1
ATOM 2588 O O . ILE A 1 316 ? -39.905 -4.653 45.345 1.00 37.34 316 ILE A O 1
ATOM 2592 N N . SER A 1 317 ? -40.207 -6.385 43.938 1.00 37.84 317 SER A N 1
ATOM 2593 C CA . SER A 1 317 ? -41.311 -7.026 44.623 1.00 37.84 317 SER A CA 1
ATOM 2594 C C . SER A 1 317 ? -40.720 -7.563 45.914 1.00 37.84 317 SER A C 1
ATOM 2596 O O . SER A 1 317 ? -40.218 -8.685 45.968 1.00 37.84 317 SER A O 1
ATOM 2598 N N . ARG A 1 318 ? -40.769 -6.726 46.955 1.00 41.06 318 ARG A N 1
ATOM 2599 C CA . ARG A 1 318 ? -40.730 -7.146 48.347 1.00 41.06 318 ARG A CA 1
ATOM 2600 C C . ARG A 1 318 ? -41.687 -8.324 48.480 1.00 41.06 318 ARG A C 1
ATOM 2602 O O . ARG A 1 318 ? -42.901 -8.144 48.474 1.00 41.06 318 ARG A O 1
ATOM 2609 N N . LYS A 1 319 ? -41.133 -9.521 48.610 1.00 35.69 319 LYS A N 1
ATOM 2610 C CA . LYS A 1 319 ? -41.805 -10.613 49.292 1.00 35.69 319 LYS A CA 1
ATOM 2611 C C . LYS A 1 319 ? -40.959 -10.986 50.495 1.00 35.69 319 LYS A C 1
ATOM 2613 O O . LYS A 1 319 ? -39.840 -11.475 50.358 1.00 35.69 319 LYS A O 1
ATOM 2618 N N . HIS A 1 320 ? -41.516 -10.592 51.638 1.00 40.28 320 HIS A N 1
ATOM 2619 C CA . HIS A 1 320 ? -41.510 -11.384 52.857 1.00 40.28 320 HIS A CA 1
ATOM 2620 C C . HIS A 1 320 ? -41.894 -12.836 52.579 1.00 40.28 320 HIS A C 1
ATOM 2622 O O . HIS A 1 320 ? -42.703 -13.054 51.642 1.00 40.28 320 HIS A O 1
#